Protein AF-A0A7S0QDS0-F1 (afdb_monomer)

Foldseek 3Di:
DDDDDPPDPDPPDPPPQPPDDPDDLLRQLLVVLLVCQALLHQQPPPVLVVQLVVDPVRKHFLVVVCPDPSNVVSVPDLQSNLVSQVVHPQKDADPVSGIIGGNDDRDHPVFQLLQKKKKWFFFPDHPVVRFVLVQVQLVVVVWHWRDKAFPDFDDDQDPVNDDTTTGMIMTGTPGSVSLVVVQPDQTDGPNHGIHMDRPVCVVVVVVVVVVVVVVVVCVVVVPPD

Sequence (225 aa):
TGGGKGGRAERKRWVVVRFKGDEDKPTAVRRQIDFYFSDSNLPTDRFLKEEIARNAEGYVAIDVIARFNRMRLLNATVADIAAAARTVPGLQVSDNGLLVRRVTPVPDAEETMARSVYLKPVRLSDFGACSESVTAALRPHGLRVAAVRVARFRGPQPADGGEVLEGAVFVELETPEDAAKCIKLPLEVDGRRVVVCMKRDWRQLERLEHRDRERENKARTGGED

InterPro domains:
  IPR002344 Lupus La protein [PR00302] (32-49)
  IPR002344 Lupus La protein [PR00302] (58-73)
  IPR002344 Lupus La protein [PR00302] (89-102)
  IPR002344 Lupus La protein [PR00302] (165-183)
  IPR006630 La-type HTH domain [PF05383] (29-86)
  IPR006630 La-type HTH domain [PS50961] (19-110)
  IPR006630 La-type HTH domain [SM00715] (23-103)
  IPR036388 Winged helix-like DNA-binding domain superfamily [G3DSA:1.10.10.10] (18-107)
  IPR036390 Winged helix DNA-binding domain superfamily [SSF46785] (23-108)
  IPR045180 La domain containing protein [PTHR22792] (22-188)

pLDDT: mean 83.16, std 19.32, range [29.09, 98.31]

Nearest PDB structures (foldseek):
  7slq-assembly1_B  TM=7.064E-01  e=1.569E-11  Homo sapiens
  1s29-assembly1_A  TM=8.867E-01  e=5.034E-08  Trypanosoma brucei
  4wkr-assembly2_B  TM=7.103E-01  e=1.144E-09  Homo sapiens
  2m5w-assembly1_A  TM=7.421E-01  e=1.616E-06  Dictyostelium discoideum
  2cqk-assembly1_A  TM=8.458E-01  e=3.338E-05  Homo sapiens

Secondary structure (DSSP, 8-state):
------------------------HHHHHHHHHHHHHSTTTTTT-HHHHHHHHTSTT-EEEHHHHHTSHHHHHTT--HHHHHHHHTTSTTEEE-TTSSEEEESSPPPPHHHHHHTEEEEEEEEES-HHHHHHHHHHHHGGGTPPEEEEEEEEE-SPPPTTS-S-EEEEEEEEES-HHHHHHHTTS--EETTEE-EEEETTTHHHHHHHHHHHHHHHHHHHHS---

Solvent-accessible surface area (backbone atoms only — not comparable to full-atom values): 13015 Å² total; per-residue (Å²): 136,89,83,81,82,81,76,74,78,76,74,85,73,77,81,74,80,74,84,83,67,100,62,5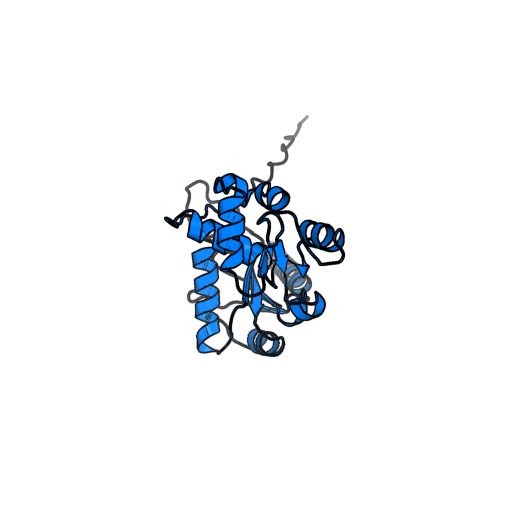4,63,69,59,52,49,28,55,50,51,46,45,58,72,27,70,80,36,40,62,70,36,64,65,62,47,51,46,24,68,74,29,96,84,33,44,32,52,36,68,63,54,34,67,35,70,68,33,51,74,62,67,42,46,54,66,55,48,41,58,28,40,64,72,34,88,57,43,43,58,43,94,87,50,50,33,38,25,62,75,56,82,80,53,54,58,65,61,53,45,52,8,15,27,28,39,34,62,37,66,54,75,46,71,69,59,35,44,48,42,53,44,60,50,32,45,87,74,74,41,56,72,71,45,68,44,82,68,47,85,62,74,85,77,50,95,81,76,56,80,68,41,48,25,29,32,35,38,30,31,79,37,44,66,49,27,64,51,52,51,72,49,93,44,46,46,91,91,32,75,35,52,50,37,48,49,86,48,44,71,58,53,54,52,50,56,50,53,52,51,51,50,53,51,48,59,68,69,69,68,82,127

Organism: NCBI:txid233186

Structure (mmCIF, N/CA/C/O backbone):
data_AF-A0A7S0QDS0-F1
#
_entry.id   AF-A0A7S0QDS0-F1
#
loop_
_atom_site.group_PDB
_atom_site.id
_atom_site.type_symbol
_atom_site.label_atom_id
_atom_site.label_alt_id
_atom_site.label_comp_id
_atom_site.label_asym_id
_atom_site.label_entity_id
_atom_site.label_seq_id
_atom_site.pdbx_PDB_ins_code
_atom_site.Cartn_x
_atom_site.Cartn_y
_atom_site.Cartn_z
_atom_site.occupancy
_atom_site.B_iso_or_equiv
_atom_site.auth_seq_id
_atom_site.auth_comp_id
_atom_site.auth_asym_id
_atom_site.auth_atom_id
_atom_site.pdbx_PDB_model_num
ATOM 1 N N . THR A 1 1 ? 9.175 44.696 35.206 1.00 37.31 1 THR A N 1
ATOM 2 C CA . THR A 1 1 ? 8.678 44.597 33.817 1.00 37.31 1 THR A CA 1
ATOM 3 C C . THR A 1 1 ? 9.189 43.302 33.217 1.00 37.31 1 THR A C 1
ATOM 5 O O . THR A 1 1 ? 10.365 43.180 32.909 1.00 37.31 1 THR A O 1
ATOM 8 N N . GLY A 1 2 ? 8.334 42.276 33.198 1.00 33.84 2 GLY A N 1
ATOM 9 C CA . GLY A 1 2 ? 8.677 40.941 32.706 1.00 33.84 2 GLY A CA 1
ATOM 10 C C . GLY A 1 2 ? 8.660 40.878 31.179 1.00 33.84 2 GLY A C 1
ATOM 11 O O . GLY A 1 2 ? 7.707 41.334 30.557 1.00 33.84 2 GLY A O 1
ATOM 12 N N . GLY A 1 3 ? 9.707 40.302 30.590 1.00 30.81 3 GLY A N 1
ATOM 13 C CA . GLY A 1 3 ? 9.789 39.974 29.167 1.00 30.81 3 GLY A CA 1
ATOM 14 C C . GLY A 1 3 ? 9.848 38.462 28.997 1.00 30.81 3 GLY A C 1
ATOM 15 O O . GLY A 1 3 ? 10.903 37.852 29.155 1.00 30.81 3 GLY A O 1
ATOM 16 N N . GLY A 1 4 ? 8.688 37.855 28.748 1.00 30.55 4 GLY A N 1
ATOM 17 C CA . GLY A 1 4 ? 8.509 36.417 28.601 1.00 30.55 4 GLY A CA 1
ATOM 18 C C . GLY A 1 4 ? 9.137 35.848 27.326 1.00 30.55 4 GLY A C 1
ATOM 19 O O . GLY A 1 4 ? 8.909 36.329 26.222 1.00 30.55 4 GLY A O 1
ATOM 20 N N . LYS A 1 5 ? 9.909 34.781 27.542 1.00 32.50 5 LYS A N 1
ATOM 21 C CA . LYS A 1 5 ? 10.260 33.653 26.665 1.00 32.50 5 LYS A CA 1
ATOM 22 C C . LYS A 1 5 ? 9.601 33.646 25.272 1.00 32.50 5 LYS A C 1
ATOM 24 O O . LYS A 1 5 ? 8.476 33.185 25.102 1.00 32.50 5 LYS A O 1
ATOM 29 N N . GLY A 1 6 ? 10.386 34.002 24.255 1.00 29.09 6 GLY A N 1
ATOM 30 C CA . GLY A 1 6 ? 10.154 33.584 22.873 1.00 29.09 6 GLY A CA 1
ATOM 31 C C . GLY A 1 6 ? 10.466 32.094 22.721 1.00 29.09 6 GLY A C 1
ATOM 32 O O . GLY A 1 6 ? 11.616 31.709 22.514 1.00 29.09 6 GLY A O 1
ATOM 33 N N . GLY A 1 7 ? 9.443 31.248 22.858 1.00 30.50 7 GLY A N 1
ATOM 34 C CA . GLY A 1 7 ? 9.517 29.824 22.543 1.00 30.50 7 GLY A CA 1
ATOM 35 C C . GLY A 1 7 ? 9.782 29.637 21.052 1.00 30.50 7 GLY A C 1
ATOM 36 O O . GLY A 1 7 ? 8.878 29.745 20.226 1.00 30.50 7 GLY A O 1
ATOM 37 N N . ARG A 1 8 ? 11.044 29.383 20.700 1.00 35.12 8 ARG A N 1
ATOM 38 C CA . ARG A 1 8 ? 11.461 29.011 19.349 1.00 35.12 8 ARG A CA 1
ATOM 39 C C . ARG A 1 8 ? 10.747 27.713 18.981 1.00 35.12 8 ARG A C 1
ATOM 41 O O . ARG A 1 8 ? 11.035 26.676 19.569 1.00 35.12 8 ARG A O 1
ATOM 48 N N . ALA A 1 9 ? 9.818 27.808 18.031 1.00 37.53 9 ALA A N 1
ATOM 49 C CA . ALA A 1 9 ? 9.052 26.697 17.484 1.00 37.53 9 ALA A CA 1
ATOM 50 C C . ALA A 1 9 ? 9.956 25.479 17.249 1.00 37.53 9 ALA A C 1
ATOM 52 O O . ALA A 1 9 ? 10.877 25.506 16.425 1.00 37.53 9 ALA A O 1
ATOM 53 N N . GLU A 1 10 ? 9.704 24.431 18.026 1.00 36.06 10 GLU A N 1
ATOM 54 C CA . GLU A 1 10 ? 10.418 23.172 17.951 1.00 36.06 10 GLU A CA 1
ATOM 55 C C . GLU A 1 10 ? 10.180 22.581 16.560 1.00 36.06 10 GLU A C 1
ATOM 57 O O . GLU A 1 10 ? 9.054 22.290 16.144 1.00 36.06 10 GLU A O 1
ATOM 62 N N . ARG A 1 11 ? 11.255 22.509 15.773 1.00 35.84 11 ARG A N 1
ATOM 63 C CA . ARG A 1 11 ? 11.232 21.968 14.416 1.00 35.84 11 ARG A CA 1
ATOM 64 C C . ARG A 1 11 ? 10.720 20.534 14.503 1.00 35.84 11 ARG A C 1
ATOM 66 O O . ARG A 1 11 ? 11.398 19.694 15.087 1.00 35.84 11 ARG A O 1
ATOM 73 N N . LYS A 1 12 ? 9.547 20.268 13.914 1.00 35.25 12 LYS A N 1
ATOM 74 C CA . LYS A 1 12 ? 8.969 18.924 13.758 1.00 35.25 12 LYS A CA 1
ATOM 75 C C . LYS A 1 12 ? 10.035 17.992 13.179 1.00 35.25 12 LYS A C 1
ATOM 77 O O . LYS A 1 12 ? 10.320 18.023 11.983 1.00 35.25 12 LYS A O 1
ATOM 82 N N . ARG A 1 13 ? 10.671 17.213 14.053 1.00 29.95 13 ARG A N 1
ATOM 83 C CA . ARG A 1 13 ? 11.670 16.214 13.692 1.00 29.95 13 ARG A CA 1
ATOM 84 C C . ARG A 1 13 ? 10.895 15.064 13.065 1.00 29.95 13 ARG A C 1
ATOM 86 O O . ARG A 1 13 ? 10.115 14.405 13.744 1.00 29.95 13 ARG A O 1
ATOM 93 N N . TRP A 1 14 ? 11.037 14.881 11.758 1.00 29.95 14 TRP A N 1
ATOM 94 C CA . TRP A 1 14 ? 10.477 13.716 11.086 1.00 29.95 14 TRP A CA 1
ATOM 95 C C . TRP A 1 14 ? 11.069 12.467 11.740 1.00 29.95 14 TRP A C 1
ATOM 97 O O . TRP A 1 14 ? 12.289 12.295 11.753 1.00 29.95 14 TRP A O 1
ATOM 107 N N . VAL A 1 15 ? 10.211 11.617 12.306 1.00 36.81 15 VAL A N 1
ATOM 108 C CA . VAL A 1 15 ? 10.606 10.271 12.716 1.00 36.81 15 VAL A CA 1
ATOM 109 C C . VAL A 1 15 ? 10.913 9.518 11.431 1.00 36.81 15 VAL A C 1
ATOM 111 O O . VAL A 1 15 ? 10.017 9.116 10.690 1.00 36.81 15 VAL A O 1
ATOM 114 N N . VAL A 1 16 ? 12.199 9.379 11.125 1.00 39.00 16 VAL A N 1
ATOM 115 C CA . VAL A 1 16 ? 12.642 8.425 10.118 1.00 39.00 16 VAL A CA 1
ATOM 116 C C . VAL A 1 16 ? 12.464 7.059 10.758 1.00 39.00 16 VAL A C 1
ATOM 118 O O . VAL A 1 16 ? 13.289 6.648 11.572 1.00 39.00 16 VAL A O 1
ATOM 121 N N . VAL A 1 17 ? 11.374 6.369 10.418 1.00 39.94 17 VAL A N 1
ATOM 122 C CA . VAL A 1 17 ? 11.266 4.932 10.678 1.00 39.94 17 VAL A CA 1
ATOM 123 C C . VAL A 1 17 ? 12.465 4.294 9.983 1.00 39.94 17 VAL A C 1
ATOM 125 O O . VAL A 1 17 ? 12.567 4.302 8.749 1.00 39.94 17 VAL A O 1
ATOM 128 N N . ARG A 1 18 ? 13.437 3.848 10.783 1.00 36.78 18 ARG A N 1
ATOM 129 C CA . ARG A 1 18 ? 14.582 3.094 10.287 1.00 36.78 18 ARG A CA 1
ATOM 130 C C . ARG A 1 18 ? 14.042 1.727 9.907 1.00 36.78 18 ARG A C 1
ATOM 132 O O . ARG A 1 18 ? 13.672 0.960 10.781 1.00 36.78 18 ARG A O 1
ATOM 139 N N . PHE A 1 19 ? 13.988 1.454 8.609 1.00 40.97 19 PHE A N 1
ATOM 140 C CA . PHE A 1 19 ? 13.789 0.100 8.113 1.00 40.97 19 PHE A CA 1
ATOM 141 C C . PHE A 1 19 ? 15.035 -0.674 8.523 1.00 40.97 19 PHE A C 1
ATOM 143 O O . PHE A 1 19 ? 16.105 -0.465 7.952 1.00 40.97 19 PHE A O 1
ATOM 150 N N . LYS A 1 20 ? 14.928 -1.467 9.586 1.00 41.88 20 LYS A N 1
ATOM 151 C CA . LYS A 1 20 ? 15.986 -2.383 9.981 1.00 41.88 20 LYS A CA 1
ATOM 152 C C . LYS A 1 20 ? 15.634 -3.724 9.354 1.00 41.88 20 LYS A C 1
ATOM 154 O O . LYS A 1 20 ? 14.699 -4.380 9.789 1.00 41.88 20 LYS A O 1
ATOM 159 N N . GLY A 1 21 ? 16.342 -4.084 8.296 1.00 47.25 21 GLY A N 1
ATOM 160 C CA . GLY A 1 21 ? 16.231 -5.401 7.695 1.00 47.25 21 GLY A CA 1
ATOM 161 C C . GLY A 1 21 ? 17.512 -5.696 6.945 1.00 47.25 21 GLY A C 1
ATOM 162 O O . GLY A 1 21 ? 17.885 -4.921 6.068 1.00 47.25 21 GLY A O 1
ATOM 163 N N . ASP A 1 22 ? 18.160 -6.801 7.300 1.00 56.69 22 ASP A N 1
ATOM 164 C CA . ASP A 1 22 ? 19.267 -7.437 6.577 1.00 56.69 22 ASP A CA 1
ATOM 165 C C . ASP A 1 22 ? 18.794 -8.004 5.217 1.00 56.69 22 ASP A C 1
ATOM 167 O O . ASP A 1 22 ? 19.120 -9.121 4.831 1.00 56.69 22 ASP A O 1
ATOM 171 N N . GLU A 1 23 ? 17.941 -7.260 4.511 1.00 74.75 23 GLU A N 1
ATOM 172 C CA . GLU A 1 23 ? 17.399 -7.619 3.207 1.00 74.75 23 GLU A CA 1
ATOM 173 C C . GLU A 1 23 ? 18.427 -7.246 2.138 1.00 74.75 23 GLU A C 1
ATOM 175 O O . GLU A 1 23 ? 18.935 -6.120 2.109 1.00 74.75 23 GLU A O 1
ATOM 180 N N . ASP A 1 24 ? 18.753 -8.193 1.260 1.00 89.00 24 ASP A N 1
ATOM 181 C CA . ASP A 1 24 ? 19.684 -7.943 0.169 1.00 89.00 24 ASP A CA 1
ATOM 182 C C . ASP A 1 24 ? 19.134 -6.870 -0.787 1.00 89.00 24 ASP A C 1
ATOM 184 O O . ASP A 1 24 ? 17.922 -6.690 -0.953 1.00 89.00 24 ASP A O 1
ATOM 188 N N . LYS A 1 25 ? 20.044 -6.125 -1.426 1.00 91.94 25 LYS A N 1
ATOM 189 C CA . LYS A 1 25 ? 19.691 -5.014 -2.321 1.00 91.94 25 LYS A CA 1
ATOM 190 C C . LYS A 1 25 ? 18.662 -5.425 -3.397 1.00 91.94 25 LYS A C 1
ATOM 192 O O . LYS A 1 25 ? 17.686 -4.686 -3.541 1.00 91.94 25 LYS A O 1
ATOM 197 N N . PRO A 1 26 ? 18.824 -6.538 -4.144 1.00 93.88 26 PRO A N 1
ATOM 198 C CA . PRO A 1 26 ? 17.819 -6.998 -5.106 1.00 93.88 26 PRO A CA 1
ATOM 199 C C . PRO A 1 26 ? 16.407 -7.126 -4.522 1.00 93.88 26 PRO A C 1
ATOM 201 O O . PRO A 1 26 ? 15.458 -6.573 -5.089 1.00 93.88 26 PRO A O 1
ATOM 204 N N . THR A 1 27 ? 16.264 -7.786 -3.371 1.00 92.00 27 THR A N 1
ATOM 205 C CA . THR A 1 27 ? 14.966 -7.967 -2.705 1.00 92.00 27 THR A CA 1
ATOM 206 C C . THR A 1 27 ? 14.364 -6.627 -2.276 1.00 92.00 27 THR A C 1
ATOM 208 O O . THR A 1 27 ? 13.193 -6.347 -2.563 1.00 92.00 27 THR A O 1
ATOM 211 N N . ALA A 1 28 ? 15.175 -5.745 -1.688 1.00 88.31 28 ALA A N 1
ATOM 212 C CA . ALA A 1 28 ? 14.738 -4.417 -1.264 1.00 88.31 28 ALA A CA 1
ATOM 213 C C . ALA A 1 28 ? 14.290 -3.537 -2.446 1.00 88.31 28 ALA A C 1
ATOM 215 O O . ALA A 1 28 ? 13.274 -2.837 -2.354 1.00 88.31 28 ALA A O 1
ATOM 216 N N . VAL A 1 29 ? 15.013 -3.586 -3.573 1.00 95.38 29 VAL A N 1
ATOM 217 C CA . VAL A 1 29 ? 14.648 -2.868 -4.805 1.00 95.38 29 VAL A CA 1
ATOM 218 C C . VAL A 1 29 ? 13.337 -3.410 -5.360 1.00 95.38 29 VAL A C 1
ATOM 220 O O . VAL A 1 29 ? 12.419 -2.624 -5.588 1.00 95.38 29 VAL A O 1
ATOM 223 N N . ARG A 1 30 ? 13.200 -4.734 -5.506 1.00 95.69 30 ARG A N 1
ATOM 224 C CA . ARG A 1 30 ? 11.959 -5.368 -5.978 1.00 95.69 30 ARG A CA 1
ATOM 225 C C . ARG A 1 30 ? 10.758 -4.951 -5.146 1.00 95.69 30 ARG A C 1
ATOM 227 O O . ARG A 1 30 ? 9.776 -4.481 -5.714 1.00 95.69 30 ARG A O 1
ATOM 234 N N . ARG A 1 31 ? 10.842 -5.067 -3.818 1.00 90.62 31 ARG A N 1
ATOM 235 C CA . ARG A 1 31 ? 9.751 -4.675 -2.913 1.00 90.62 31 ARG A CA 1
ATOM 236 C C . ARG A 1 31 ? 9.363 -3.211 -3.095 1.00 90.62 31 ARG A C 1
ATOM 238 O O . ARG A 1 31 ? 8.187 -2.864 -3.055 1.00 90.62 31 ARG A O 1
ATOM 245 N N . GLN A 1 32 ? 10.345 -2.336 -3.284 1.00 92.88 32 GLN A N 1
ATOM 246 C CA . GLN A 1 32 ? 10.076 -0.913 -3.425 1.00 92.88 32 GLN A CA 1
ATOM 247 C C . GLN A 1 32 ? 9.482 -0.555 -4.798 1.00 92.88 32 GLN A C 1
ATOM 249 O O . GLN A 1 32 ? 8.632 0.335 -4.852 1.00 92.88 32 GLN A O 1
ATOM 254 N N . ILE A 1 33 ? 9.880 -1.244 -5.873 1.00 96.69 33 ILE A N 1
ATOM 255 C CA . ILE A 1 33 ? 9.255 -1.120 -7.200 1.00 96.69 33 ILE A CA 1
ATOM 256 C C . ILE A 1 33 ? 7.810 -1.614 -7.169 1.00 96.69 33 ILE A C 1
ATOM 258 O O . ILE A 1 33 ? 6.920 -0.892 -7.611 1.00 96.69 33 ILE A O 1
ATOM 262 N N . ASP A 1 34 ? 7.573 -2.785 -6.579 1.00 93.19 34 ASP A N 1
ATOM 263 C CA . ASP A 1 34 ? 6.232 -3.332 -6.362 1.00 93.19 34 ASP A CA 1
ATOM 264 C C . ASP A 1 34 ? 5.346 -2.328 -5.608 1.00 93.19 34 ASP A C 1
ATOM 266 O O . ASP A 1 34 ? 4.279 -1.938 -6.077 1.00 93.19 34 ASP A O 1
ATOM 270 N N . PHE A 1 35 ? 5.859 -1.759 -4.512 1.00 90.19 35 PHE A N 1
ATOM 271 C CA . PHE A 1 35 ? 5.148 -0.721 -3.770 1.00 90.19 35 PHE A CA 1
ATOM 272 C C . PHE A 1 35 ? 4.832 0.521 -4.614 1.00 90.19 35 PHE A C 1
ATOM 274 O O . PHE A 1 35 ? 3.707 1.014 -4.548 1.00 90.19 35 PHE A O 1
ATOM 281 N N . TYR A 1 36 ? 5.783 1.051 -5.391 1.00 94.06 36 TYR A N 1
ATOM 282 C CA . TYR A 1 36 ? 5.554 2.276 -6.165 1.00 94.06 36 TYR A CA 1
ATOM 283 C C . TYR A 1 36 ? 4.396 2.142 -7.147 1.00 94.06 36 TYR A C 1
ATOM 285 O O . TYR A 1 36 ? 3.593 3.071 -7.253 1.00 94.06 36 TYR A O 1
ATOM 293 N N . PHE A 1 37 ? 4.284 0.985 -7.797 1.00 93.69 37 PHE A N 1
ATOM 294 C CA . PHE A 1 37 ? 3.228 0.703 -8.765 1.00 93.69 37 PHE A CA 1
ATOM 295 C C . PHE A 1 37 ? 2.016 -0.037 -8.179 1.00 93.69 37 PHE A C 1
ATOM 297 O O . PHE A 1 37 ? 1.056 -0.316 -8.902 1.00 93.69 37 PHE A O 1
ATOM 304 N N . SER A 1 38 ? 2.024 -0.312 -6.874 1.00 88.38 38 SER A N 1
ATOM 305 C CA . SER A 1 38 ? 0.924 -0.982 -6.185 1.00 88.38 38 SER A CA 1
ATOM 306 C C . SER A 1 38 ? -0.381 -0.187 -6.237 1.00 88.38 38 SER A C 1
ATOM 308 O O . SER A 1 38 ? -0.404 1.045 -6.346 1.00 88.38 38 SER A O 1
ATOM 310 N N . ASP A 1 39 ? -1.477 -0.920 -6.075 1.00 85.19 39 ASP A N 1
ATOM 311 C CA . ASP A 1 39 ? -2.833 -0.396 -5.909 1.00 85.19 39 ASP A CA 1
ATOM 312 C C . ASP A 1 39 ? -2.978 0.609 -4.790 1.00 85.19 39 ASP A C 1
ATOM 314 O O . ASP A 1 39 ? -3.758 1.548 -4.886 1.00 85.19 39 ASP A O 1
ATOM 318 N N . SER A 1 40 ? -2.219 0.418 -3.724 1.00 78.69 40 SER A N 1
ATOM 319 C CA . SER A 1 40 ? -2.283 1.309 -2.585 1.00 78.69 40 SER A CA 1
ATOM 320 C C . SER A 1 40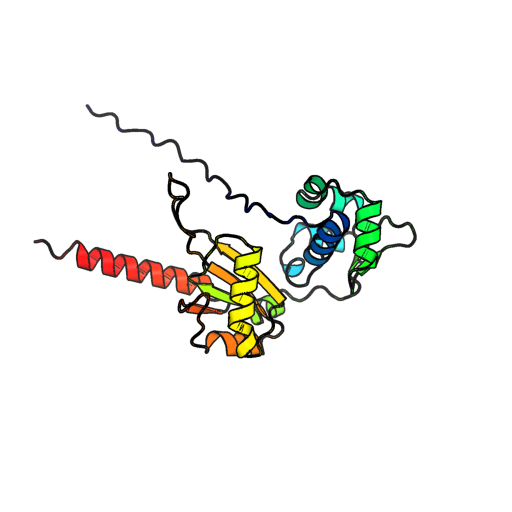 ? -1.577 2.624 -2.888 1.00 78.69 40 SER A C 1
ATOM 322 O O . SER A 1 40 ? -2.040 3.692 -2.479 1.00 78.69 40 SER A O 1
ATOM 324 N N . ASN A 1 41 ? -0.448 2.594 -3.604 1.00 86.19 41 ASN A N 1
ATOM 325 C CA . ASN A 1 41 ? 0.360 3.786 -3.855 1.00 86.19 41 ASN A CA 1
ATOM 326 C C . ASN A 1 41 ? -0.188 4.672 -4.971 1.00 86.19 41 ASN A C 1
ATOM 328 O O . ASN A 1 41 ? -0.465 5.852 -4.718 1.00 86.19 41 ASN A O 1
ATOM 332 N N . LEU A 1 42 ? -0.374 4.115 -6.170 1.00 88.50 42 LEU A N 1
ATOM 333 C CA . LEU A 1 42 ? -0.643 4.901 -7.376 1.00 88.50 42 LEU A CA 1
ATOM 334 C C . LEU A 1 42 ? -1.858 5.838 -7.272 1.00 88.50 42 LEU A C 1
ATOM 336 O O . LEU A 1 42 ? -1.708 7.001 -7.645 1.00 88.50 42 LEU A O 1
ATOM 340 N N . PRO A 1 43 ? -3.019 5.453 -6.700 1.00 84.75 43 PRO A N 1
ATOM 341 C CA . PRO A 1 43 ? -4.176 6.350 -6.615 1.00 84.75 43 PRO A CA 1
ATOM 342 C C . PRO A 1 43 ? -3.894 7.633 -5.827 1.00 84.75 43 PRO A C 1
ATOM 344 O O . PRO A 1 43 ? -4.512 8.672 -6.067 1.00 84.75 43 PRO A O 1
ATOM 347 N N . THR A 1 44 ? -2.924 7.602 -4.911 1.00 82.00 44 THR A N 1
ATOM 348 C CA . THR A 1 44 ? -2.548 8.744 -4.062 1.00 82.00 44 THR A CA 1
ATOM 349 C C . THR A 1 44 ? -1.236 9.418 -4.460 1.00 82.00 44 THR A C 1
ATOM 351 O O . THR A 1 44 ? -1.027 10.578 -4.107 1.00 82.00 44 THR A O 1
ATOM 354 N N . ASP A 1 45 ? -0.374 8.742 -5.219 1.00 89.31 45 ASP A N 1
ATOM 355 C CA . ASP A 1 45 ? 0.919 9.273 -5.646 1.00 89.31 45 ASP A CA 1
ATOM 356 C C . ASP A 1 45 ? 0.743 10.226 -6.831 1.00 89.31 45 ASP A C 1
ATOM 358 O O . ASP A 1 45 ? 0.610 9.828 -7.988 1.00 89.31 45 ASP A O 1
ATOM 362 N N . ARG A 1 46 ? 0.681 11.524 -6.526 1.00 90.44 46 ARG A N 1
ATOM 363 C CA . ARG A 1 46 ? 0.474 12.562 -7.537 1.00 90.44 46 ARG A CA 1
ATOM 364 C C . ARG A 1 46 ? 1.586 12.573 -8.586 1.00 90.44 46 ARG A C 1
ATOM 366 O O . ARG A 1 46 ? 1.278 12.716 -9.761 1.00 90.44 46 ARG A O 1
ATOM 373 N N . PHE A 1 47 ? 2.837 12.411 -8.164 1.00 94.44 47 PHE A N 1
ATOM 374 C CA . PHE A 1 47 ? 3.978 12.492 -9.068 1.00 94.44 47 PHE A CA 1
ATOM 375 C C . PHE A 1 47 ? 3.975 11.321 -10.052 1.00 94.44 47 PHE A C 1
ATOM 377 O O . PHE A 1 47 ? 4.017 11.545 -11.256 1.00 94.44 47 PHE A O 1
ATOM 384 N N . LEU A 1 48 ? 3.848 10.081 -9.563 1.00 93.75 48 LEU A N 1
ATOM 385 C CA . LEU A 1 48 ? 3.807 8.918 -10.454 1.00 93.75 48 LEU A CA 1
ATOM 386 C C . LEU A 1 48 ? 2.605 8.954 -11.398 1.00 93.75 48 LEU A C 1
ATOM 388 O O . LEU A 1 48 ? 2.761 8.621 -12.566 1.00 93.75 48 LEU A O 1
ATOM 392 N N . LYS A 1 49 ? 1.428 9.397 -10.939 1.00 92.06 49 LYS A N 1
ATOM 393 C CA . LYS A 1 49 ? 0.266 9.568 -11.828 1.00 92.06 49 LYS A CA 1
ATOM 394 C C . LYS A 1 49 ? 0.526 10.580 -12.936 1.00 92.06 49 LYS A C 1
ATOM 396 O O . LYS A 1 49 ? 0.164 10.321 -14.079 1.00 92.06 49 LYS A O 1
ATOM 401 N N . GLU A 1 50 ? 1.133 11.717 -12.602 1.00 94.38 50 GLU A N 1
ATOM 402 C CA . GLU A 1 50 ? 1.496 12.734 -13.589 1.00 94.38 50 GLU A CA 1
ATOM 403 C C . GLU A 1 50 ? 2.516 12.176 -14.591 1.00 94.38 50 GLU A C 1
ATOM 405 O O . GLU A 1 50 ? 2.308 12.321 -15.790 1.00 94.38 50 GLU A O 1
ATOM 410 N N . GLU A 1 51 ? 3.556 11.472 -14.135 1.00 95.31 51 GLU A N 1
ATOM 411 C CA . GLU A 1 51 ? 4.543 10.843 -15.023 1.00 95.31 51 GLU A CA 1
ATOM 412 C C . GLU A 1 51 ? 3.933 9.770 -15.933 1.00 95.31 51 GLU A C 1
ATOM 414 O O . GLU A 1 51 ? 4.215 9.765 -17.128 1.00 95.31 51 GLU A O 1
ATOM 419 N N . ILE A 1 52 ? 3.054 8.908 -15.409 1.00 94.31 52 ILE A N 1
ATOM 420 C CA . ILE A 1 52 ? 2.321 7.911 -16.208 1.00 94.31 52 ILE A CA 1
ATOM 421 C C . ILE A 1 52 ? 1.471 8.612 -17.275 1.00 94.31 52 ILE A C 1
ATOM 423 O O . ILE A 1 52 ? 1.480 8.202 -18.430 1.00 94.31 52 ILE A O 1
ATOM 427 N N . ALA A 1 53 ? 0.770 9.692 -16.914 1.00 92.56 53 ALA A N 1
ATOM 428 C CA . ALA A 1 53 ? -0.108 10.423 -17.827 1.00 92.56 53 ALA A CA 1
ATOM 429 C C . ALA A 1 53 ? 0.638 11.206 -18.925 1.00 92.56 53 ALA A C 1
ATOM 431 O O . ALA A 1 53 ? 0.031 11.556 -19.937 1.00 92.56 53 ALA A O 1
ATOM 432 N N . ARG A 1 54 ? 1.942 11.484 -18.763 1.00 95.00 54 ARG A N 1
ATOM 433 C CA . ARG A 1 54 ? 2.768 12.131 -19.804 1.00 95.00 54 ARG A CA 1
ATOM 434 C C . ARG A 1 54 ? 2.993 11.238 -21.025 1.00 95.00 54 ARG A C 1
ATOM 436 O O . ARG A 1 54 ? 3.334 11.755 -22.086 1.00 95.00 54 ARG A O 1
ATOM 443 N N . ASN A 1 55 ? 2.838 9.924 -20.885 1.00 92.88 55 ASN A N 1
ATOM 444 C CA . ASN A 1 55 ? 3.013 8.961 -21.962 1.00 92.88 55 ASN A CA 1
ATOM 445 C C . ASN A 1 55 ? 1.680 8.249 -22.237 1.00 92.88 55 ASN A C 1
ATOM 447 O O . ASN A 1 55 ? 1.096 7.657 -21.335 1.00 92.88 55 ASN A O 1
ATOM 451 N N . ALA A 1 56 ? 1.208 8.266 -23.487 1.00 90.25 56 ALA A N 1
ATOM 452 C CA . ALA A 1 56 ? -0.090 7.687 -23.852 1.00 90.25 56 ALA A CA 1
ATOM 453 C C . ALA A 1 56 ? -0.204 6.176 -23.560 1.00 90.25 56 ALA A C 1
ATOM 455 O O . ALA A 1 56 ? -1.298 5.674 -23.320 1.00 90.25 56 ALA A O 1
ATOM 456 N N . GLU A 1 57 ? 0.918 5.457 -23.545 1.00 91.19 57 GLU A N 1
ATOM 457 C CA . GLU A 1 57 ? 0.986 4.024 -23.239 1.00 91.19 57 GLU A CA 1
ATOM 458 C C . GLU A 1 57 ? 1.221 3.736 -21.743 1.00 91.19 57 GLU A C 1
ATOM 460 O O . GLU A 1 57 ? 1.276 2.570 -21.334 1.00 91.19 57 GLU A O 1
ATOM 465 N N . GLY A 1 58 ? 1.358 4.784 -20.923 1.00 93.69 58 GLY A N 1
ATOM 466 C CA . GLY A 1 58 ? 1.532 4.705 -19.472 1.00 93.69 58 GLY A CA 1
ATOM 467 C C . GLY A 1 58 ? 2.958 4.395 -19.007 1.00 93.69 58 GLY A C 1
ATOM 468 O O . GLY A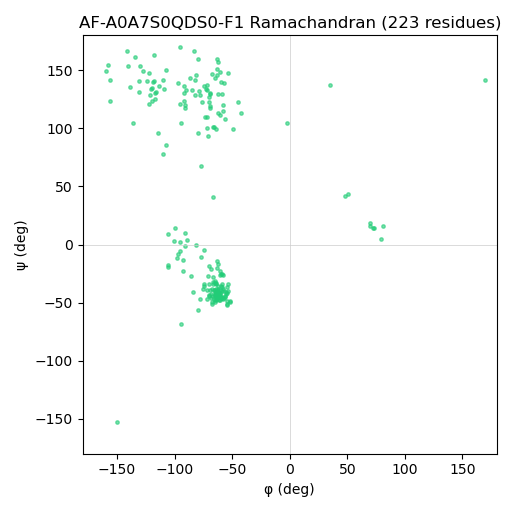 1 58 ? 3.150 3.983 -17.861 1.00 93.69 58 GLY A O 1
ATOM 469 N N . TYR A 1 59 ? 3.959 4.549 -19.879 1.00 96.94 59 TYR A N 1
ATOM 470 C CA . TYR A 1 59 ? 5.363 4.332 -19.529 1.00 96.94 59 TYR A CA 1
ATOM 471 C C . TYR A 1 59 ? 5.952 5.461 -18.682 1.00 96.94 59 TYR A C 1
ATOM 473 O O . TYR A 1 59 ? 5.819 6.640 -18.997 1.00 96.94 59 TYR A O 1
ATOM 481 N N . VAL A 1 60 ? 6.709 5.063 -17.661 1.00 97.69 60 VAL A N 1
ATOM 482 C CA . VAL A 1 60 ? 7.563 5.922 -16.841 1.00 97.69 60 VAL A CA 1
ATOM 483 C C . VAL A 1 60 ? 9.013 5.529 -17.082 1.00 97.69 60 VAL A C 1
ATOM 485 O O . VAL A 1 60 ? 9.357 4.344 -17.121 1.00 97.69 60 VAL A O 1
ATOM 488 N N . ALA A 1 61 ? 9.884 6.519 -17.233 1.00 98.19 61 ALA A N 1
ATOM 489 C CA . ALA A 1 61 ? 11.298 6.260 -17.433 1.00 98.19 61 ALA A CA 1
ATOM 490 C C . ALA A 1 61 ? 11.964 5.769 -16.133 1.00 98.19 61 ALA A C 1
ATOM 492 O O . ALA A 1 61 ? 11.753 6.308 -15.044 1.00 98.19 61 ALA A O 1
ATOM 493 N N . ILE A 1 62 ? 12.771 4.711 -16.227 1.00 98.31 62 ILE A N 1
ATOM 494 C CA . ILE A 1 62 ? 13.404 4.078 -15.062 1.00 98.31 62 ILE A CA 1
ATOM 495 C C . ILE A 1 62 ? 14.429 5.014 -14.407 1.00 98.31 62 ILE A C 1
ATOM 497 O O . ILE A 1 62 ? 14.628 4.961 -13.193 1.00 98.31 62 ILE A O 1
ATOM 501 N N . ASP A 1 63 ? 15.033 5.926 -15.168 1.00 97.69 63 ASP A N 1
ATOM 502 C CA . ASP A 1 63 ? 15.912 6.965 -14.631 1.00 97.69 63 ASP A CA 1
ATOM 503 C C . ASP A 1 63 ? 15.163 7.939 -13.701 1.00 97.69 63 ASP A C 1
ATOM 505 O O . ASP A 1 63 ? 15.729 8.401 -12.709 1.00 97.69 63 ASP A O 1
ATOM 509 N N . VAL A 1 64 ? 13.883 8.225 -13.969 1.00 97.56 64 VAL A N 1
ATOM 510 C CA . VAL A 1 64 ? 13.019 9.013 -13.078 1.00 97.56 64 VAL A CA 1
ATOM 511 C C . VAL A 1 64 ? 12.817 8.271 -11.760 1.00 97.56 64 VAL A C 1
ATOM 513 O O . VAL A 1 64 ? 13.015 8.857 -10.695 1.00 97.56 64 VAL A O 1
ATOM 516 N N . ILE A 1 65 ? 12.523 6.971 -11.816 1.00 97.62 65 ILE A N 1
ATOM 517 C CA . ILE A 1 65 ? 12.337 6.126 -10.625 1.00 97.62 65 ILE A CA 1
ATOM 518 C C . ILE A 1 65 ? 13.637 6.021 -9.819 1.00 97.62 65 ILE A C 1
ATOM 520 O O . ILE A 1 65 ? 13.618 6.150 -8.595 1.00 97.62 65 ILE A O 1
ATOM 524 N N . ALA A 1 66 ? 14.785 5.873 -10.486 1.00 96.56 66 ALA A N 1
ATOM 525 C CA . ALA A 1 66 ? 16.100 5.813 -9.845 1.00 96.56 66 ALA A CA 1
ATOM 526 C C . ALA A 1 66 ? 16.421 7.064 -9.003 1.00 96.56 66 ALA A C 1
ATOM 528 O O . ALA A 1 66 ? 17.174 6.988 -8.030 1.00 96.56 66 ALA A O 1
ATOM 529 N N . ARG A 1 67 ? 15.822 8.221 -9.326 1.00 96.56 67 ARG A N 1
ATOM 530 C CA . ARG A 1 67 ? 15.988 9.469 -8.560 1.00 96.56 67 ARG A CA 1
ATOM 531 C C . ARG A 1 67 ? 15.170 9.502 -7.267 1.00 96.56 67 ARG A C 1
ATOM 533 O O . ARG A 1 67 ? 15.406 10.388 -6.445 1.00 96.56 67 ARG A O 1
ATOM 540 N N . PHE A 1 68 ? 14.247 8.564 -7.046 1.00 94.56 68 PHE A N 1
ATOM 541 C CA . PHE A 1 68 ? 13.424 8.546 -5.838 1.00 94.56 68 PHE A CA 1
ATOM 542 C C . PHE A 1 68 ? 14.290 8.298 -4.603 1.00 94.56 68 PHE A C 1
ATOM 544 O O . PHE A 1 68 ? 15.229 7.503 -4.625 1.00 94.56 68 PHE A O 1
ATOM 551 N N . ASN A 1 69 ? 13.951 8.948 -3.487 1.00 89.81 69 ASN A N 1
ATOM 552 C CA . ASN A 1 69 ? 14.776 8.921 -2.276 1.00 89.81 69 ASN A CA 1
ATOM 553 C C . ASN A 1 69 ? 15.105 7.496 -1.798 1.00 89.81 69 ASN A C 1
ATOM 555 O O . ASN A 1 69 ? 16.236 7.242 -1.395 1.00 89.81 69 ASN A O 1
ATOM 559 N N . ARG A 1 70 ? 14.153 6.552 -1.868 1.00 88.50 70 ARG A N 1
ATOM 560 C CA . ARG A 1 70 ? 14.405 5.157 -1.461 1.00 88.50 70 ARG A CA 1
ATOM 561 C C . ARG A 1 70 ? 15.296 4.410 -2.451 1.00 88.50 70 ARG A C 1
ATOM 563 O O . ARG A 1 70 ? 16.179 3.692 -2.003 1.00 88.50 70 ARG A O 1
ATOM 570 N N . MET A 1 71 ? 15.133 4.625 -3.757 1.00 94.88 71 MET A N 1
ATOM 571 C CA . MET A 1 71 ? 16.027 4.050 -4.773 1.00 94.88 71 MET A CA 1
ATOM 572 C C . MET A 1 71 ? 17.461 4.553 -4.610 1.00 94.88 71 MET A C 1
ATOM 574 O O . MET A 1 71 ? 18.399 3.758 -4.614 1.00 94.88 71 MET A O 1
ATOM 578 N N . ARG A 1 72 ? 17.628 5.857 -4.358 1.00 94.69 72 ARG A N 1
ATOM 579 C CA . ARG A 1 72 ? 18.933 6.463 -4.067 1.00 94.69 72 ARG A CA 1
ATOM 580 C C . ARG A 1 72 ? 19.578 5.886 -2.810 1.00 94.69 72 ARG A C 1
ATOM 582 O O . ARG A 1 72 ? 20.770 5.608 -2.823 1.00 94.69 72 ARG A O 1
ATOM 589 N N . LEU A 1 73 ? 18.804 5.691 -1.740 1.00 90.50 73 LEU A N 1
ATOM 590 C CA . LEU A 1 73 ? 19.299 5.082 -0.499 1.00 90.50 73 LEU A CA 1
ATOM 591 C C . LEU A 1 73 ? 19.749 3.628 -0.697 1.00 90.50 73 LEU A C 1
ATOM 593 O O . LEU A 1 73 ? 20.716 3.210 -0.073 1.00 90.50 73 LEU A O 1
ATOM 597 N N . LEU A 1 74 ? 19.082 2.880 -1.579 1.00 90.69 74 LEU A N 1
ATOM 598 C CA . LEU A 1 74 ? 19.460 1.512 -1.954 1.00 90.69 74 LEU A CA 1
ATOM 599 C C . LEU A 1 74 ? 20.584 1.457 -3.004 1.00 90.69 74 LEU A C 1
ATOM 601 O O . LEU A 1 74 ? 20.985 0.369 -3.419 1.00 90.69 74 LEU A O 1
ATOM 605 N N . ASN A 1 75 ? 21.072 2.617 -3.462 1.00 94.12 75 ASN A N 1
ATOM 606 C CA . ASN A 1 75 ? 22.011 2.745 -4.574 1.00 94.12 75 ASN A CA 1
ATOM 607 C C . ASN A 1 75 ? 21.575 1.913 -5.800 1.00 94.12 75 ASN A C 1
ATOM 609 O O . ASN A 1 75 ? 22.374 1.184 -6.395 1.00 94.12 75 ASN A O 1
ATOM 613 N N . ALA A 1 76 ? 20.274 1.941 -6.108 1.00 95.75 76 ALA A N 1
ATOM 614 C CA . ALA A 1 76 ? 19.670 1.158 -7.178 1.00 95.75 76 ALA A CA 1
ATOM 615 C C . ALA A 1 76 ? 19.987 1.780 -8.543 1.00 95.75 76 ALA A C 1
ATOM 617 O O . ALA A 1 76 ? 19.680 2.946 -8.797 1.00 95.75 76 ALA A O 1
ATOM 618 N N . THR A 1 77 ? 20.606 0.997 -9.422 1.00 97.56 77 THR A N 1
ATOM 619 C CA . THR A 1 77 ? 20.885 1.400 -10.802 1.00 97.56 77 THR A CA 1
ATOM 620 C C . THR A 1 77 ? 19.662 1.177 -11.693 1.00 97.56 77 THR A C 1
ATOM 622 O O . THR A 1 77 ? 18.728 0.462 -11.330 1.00 97.56 77 THR A O 1
ATOM 625 N N . VAL A 1 78 ? 19.683 1.747 -12.902 1.00 97.81 78 VAL A N 1
ATOM 626 C CA . VAL A 1 78 ? 18.658 1.480 -13.928 1.00 97.81 78 VAL A CA 1
ATOM 627 C C . VAL A 1 78 ? 18.544 -0.021 -14.214 1.00 97.81 78 VAL A C 1
ATOM 629 O O . VAL A 1 78 ? 17.436 -0.540 -14.311 1.00 97.81 78 VAL A O 1
ATOM 632 N N . ALA A 1 79 ? 19.676 -0.731 -14.275 1.00 97.44 79 ALA A N 1
ATOM 633 C CA . ALA A 1 79 ? 19.700 -2.173 -14.495 1.00 97.44 79 ALA A CA 1
ATOM 634 C C . ALA A 1 79 ? 19.056 -2.948 -13.333 1.00 97.44 79 ALA A C 1
ATOM 636 O O . ALA A 1 79 ? 18.249 -3.843 -13.583 1.00 97.44 79 ALA A O 1
ATOM 637 N N . ASP A 1 80 ? 19.348 -2.565 -12.083 1.00 97.81 80 ASP A N 1
ATOM 638 C CA . ASP A 1 80 ? 18.733 -3.179 -10.897 1.00 97.81 80 ASP A CA 1
ATOM 639 C C . ASP A 1 80 ? 17.208 -3.008 -10.915 1.00 97.81 80 ASP A C 1
ATOM 641 O O . ASP A 1 80 ? 16.465 -3.961 -10.683 1.00 97.81 80 ASP A O 1
ATOM 645 N N . ILE A 1 81 ? 16.733 -1.798 -11.230 1.00 98.31 81 ILE A N 1
ATOM 646 C CA . ILE A 1 81 ? 15.301 -1.480 -11.274 1.00 98.31 81 ILE A CA 1
ATOM 647 C C . ILE A 1 81 ? 14.609 -2.220 -12.420 1.00 98.31 81 ILE A C 1
ATOM 649 O O . ILE A 1 81 ? 13.543 -2.793 -12.209 1.00 98.31 81 ILE A O 1
ATOM 653 N N . ALA A 1 82 ? 15.206 -2.247 -13.614 1.00 98.25 82 ALA A N 1
ATOM 654 C CA . ALA A 1 82 ? 14.656 -2.971 -14.756 1.00 98.25 82 ALA A CA 1
ATOM 655 C C . ALA A 1 82 ? 14.568 -4.478 -14.477 1.00 98.25 82 ALA A C 1
ATOM 657 O O . ALA A 1 82 ? 13.546 -5.102 -14.759 1.00 98.25 82 ALA A O 1
ATOM 658 N N . ALA A 1 83 ? 15.616 -5.069 -13.894 1.00 97.75 83 ALA A N 1
ATOM 659 C CA . ALA A 1 83 ? 15.620 -6.476 -13.503 1.00 97.75 83 ALA A CA 1
ATOM 660 C C . ALA A 1 83 ? 14.531 -6.768 -12.462 1.00 97.75 83 ALA A C 1
ATOM 662 O O . ALA A 1 83 ? 13.744 -7.693 -12.645 1.00 97.75 83 ALA A O 1
ATOM 663 N N . ALA A 1 84 ? 14.430 -5.938 -11.423 1.00 97.69 84 ALA A N 1
ATOM 664 C CA . ALA A 1 84 ? 13.407 -6.059 -10.396 1.00 97.69 84 ALA A CA 1
ATOM 665 C C . ALA A 1 84 ? 11.985 -5.936 -10.967 1.00 97.69 84 ALA A C 1
ATOM 667 O O . ALA A 1 84 ? 11.144 -6.793 -10.700 1.00 97.69 84 ALA A O 1
ATOM 668 N N . ALA A 1 85 ? 11.726 -4.922 -11.797 1.00 97.44 85 ALA A N 1
ATOM 669 C CA . ALA A 1 85 ? 10.417 -4.663 -12.392 1.00 97.44 85 ALA A CA 1
ATOM 670 C C . ALA A 1 85 ? 9.907 -5.833 -13.246 1.00 97.44 85 ALA A C 1
ATOM 672 O O . ALA A 1 85 ? 8.720 -6.137 -13.198 1.00 97.44 85 ALA A O 1
ATOM 673 N N . ARG A 1 86 ? 10.790 -6.548 -13.960 1.00 97.50 86 ARG A N 1
ATOM 674 C CA . ARG A 1 86 ? 10.418 -7.755 -14.728 1.00 97.50 86 ARG A CA 1
ATOM 675 C C . ARG A 1 86 ? 9.892 -8.901 -13.858 1.00 97.50 86 ARG A C 1
ATOM 677 O O . ARG A 1 86 ? 9.228 -9.791 -14.374 1.00 97.50 86 ARG A O 1
ATOM 684 N N . THR A 1 87 ? 10.194 -8.897 -12.561 1.00 96.69 87 THR A N 1
ATOM 685 C CA . THR A 1 87 ? 9.740 -9.928 -11.609 1.00 96.69 87 THR A CA 1
ATOM 686 C C . THR A 1 87 ? 8.469 -9.542 -10.852 1.00 96.69 87 THR A C 1
ATOM 688 O O . THR A 1 87 ? 7.952 -10.346 -10.073 1.00 96.69 87 THR A O 1
ATOM 691 N N . VAL A 1 88 ? 7.982 -8.311 -11.025 1.00 95.31 88 VAL A N 1
ATOM 692 C CA . VAL A 1 88 ? 6.774 -7.819 -10.358 1.00 95.31 88 VAL A CA 1
ATOM 693 C C . VAL A 1 88 ? 5.567 -8.105 -11.258 1.00 95.31 88 VAL A C 1
ATOM 695 O O . VAL A 1 88 ? 5.518 -7.605 -12.386 1.00 95.31 88 VAL A O 1
ATOM 698 N N . PRO A 1 89 ? 4.578 -8.891 -10.794 1.00 92.62 89 PRO A N 1
ATOM 699 C CA . PRO A 1 89 ? 3.359 -9.135 -11.554 1.00 92.62 89 PRO A CA 1
ATOM 700 C C . PRO A 1 89 ? 2.635 -7.832 -11.900 1.00 92.62 89 PRO A C 1
ATOM 702 O O . PRO A 1 89 ? 2.529 -6.927 -11.078 1.00 92.62 89 PRO A O 1
ATOM 705 N N . GLY A 1 90 ? 2.113 -7.736 -13.121 1.00 92.56 90 GLY A N 1
ATOM 706 C CA . GLY A 1 90 ? 1.376 -6.550 -13.557 1.00 92.56 90 GLY A CA 1
ATOM 707 C C . GLY A 1 90 ? 2.253 -5.364 -13.977 1.00 92.56 90 GLY A C 1
ATOM 708 O O . GLY A 1 90 ? 1.697 -4.320 -14.330 1.00 92.56 90 GLY A O 1
ATOM 709 N N . LEU A 1 91 ? 3.583 -5.517 -14.014 1.00 96.94 91 LEU A N 1
ATOM 710 C CA . LEU A 1 91 ? 4.501 -4.562 -14.640 1.00 96.94 91 LEU A CA 1
ATOM 711 C C . LEU A 1 91 ? 5.082 -5.102 -15.945 1.00 96.94 91 LEU A C 1
ATOM 713 O O . LEU A 1 91 ? 5.289 -6.301 -16.117 1.00 96.94 91 LEU A O 1
ATOM 717 N N . GLN A 1 92 ? 5.381 -4.184 -16.858 1.00 97.50 92 GLN A N 1
ATOM 718 C CA . GLN A 1 92 ? 6.092 -4.466 -18.096 1.00 97.50 92 GLN A CA 1
ATOM 719 C C . GLN A 1 92 ? 7.235 -3.471 -18.265 1.00 97.50 92 GLN A C 1
ATOM 721 O O . GLN A 1 92 ? 7.042 -2.260 -18.160 1.00 97.50 92 GLN A O 1
ATOM 726 N N . VAL A 1 93 ? 8.418 -3.996 -18.568 1.00 98.00 93 VAL A N 1
ATOM 727 C CA . VAL A 1 93 ? 9.594 -3.206 -18.944 1.00 98.00 93 VAL A CA 1
ATOM 728 C C . VAL A 1 93 ? 9.684 -3.168 -20.468 1.00 98.00 93 VAL A C 1
ATOM 730 O O . VAL A 1 93 ? 9.411 -4.178 -21.114 1.00 98.00 93 VAL A O 1
ATOM 733 N N . SER A 1 94 ? 10.030 -2.018 -21.046 1.00 97.44 94 SER A N 1
ATOM 734 C CA . SER A 1 94 ? 10.266 -1.889 -22.489 1.00 97.44 94 SER A CA 1
ATOM 735 C C . SER A 1 94 ? 11.446 -2.746 -22.956 1.00 97.44 94 SER A C 1
ATOM 737 O O . SER A 1 94 ? 12.338 -3.080 -22.172 1.00 97.44 94 SER A O 1
ATOM 739 N N . ASP A 1 95 ? 11.502 -3.042 -24.253 1.00 94.94 95 ASP A N 1
ATOM 740 C CA . ASP A 1 95 ? 12.539 -3.907 -24.835 1.00 94.94 95 ASP A CA 1
ATOM 741 C C . ASP A 1 95 ? 13.959 -3.381 -24.588 1.00 94.94 95 ASP A C 1
ATOM 743 O O . ASP A 1 95 ? 14.869 -4.141 -24.263 1.00 94.94 95 ASP A O 1
ATOM 747 N N . ASN A 1 96 ? 14.142 -2.058 -24.651 1.00 95.38 96 ASN A N 1
ATOM 748 C CA . ASN A 1 96 ? 15.423 -1.406 -24.362 1.00 95.38 96 ASN A CA 1
ATOM 749 C C . ASN A 1 96 ? 15.776 -1.353 -22.860 1.00 95.38 96 ASN A C 1
ATOM 751 O O . ASN A 1 96 ? 16.860 -0.896 -22.508 1.00 95.38 96 ASN A O 1
ATOM 755 N N . GLY A 1 97 ? 14.885 -1.794 -21.967 1.00 96.12 97 GLY A N 1
ATOM 756 C CA . GLY A 1 97 ? 15.124 -1.825 -20.525 1.00 96.12 97 GLY A CA 1
ATOM 757 C C . GLY A 1 97 ? 15.115 -0.461 -19.833 1.00 96.12 97 GLY A C 1
ATOM 758 O O . GLY A 1 97 ? 15.593 -0.376 -18.705 1.00 96.12 97 GLY A O 1
ATOM 759 N N . LEU A 1 98 ? 14.621 0.598 -20.487 1.00 97.88 98 LEU A N 1
ATOM 760 C CA . LEU A 1 98 ? 14.684 1.976 -19.976 1.00 97.88 98 LEU A CA 1
ATOM 761 C C . LEU A 1 98 ? 13.347 2.515 -19.464 1.00 97.88 98 LEU A C 1
ATOM 763 O O . LEU A 1 98 ? 13.337 3.508 -18.737 1.00 97.88 98 LEU A O 1
ATOM 767 N N . LEU A 1 99 ? 12.231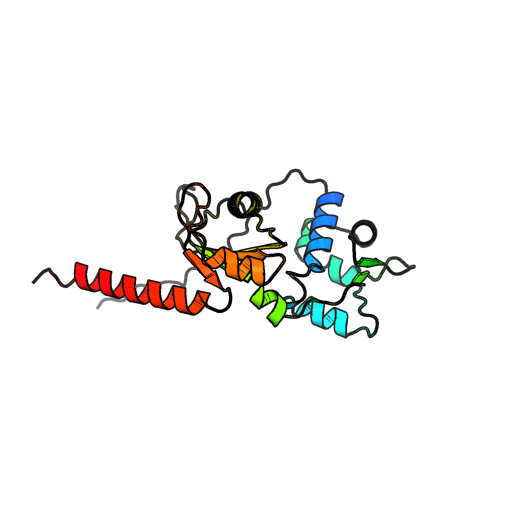 1.888 -19.827 1.00 98.06 99 LEU A N 1
ATOM 768 C CA . LEU A 1 99 ? 10.892 2.306 -19.433 1.00 98.06 99 LEU A CA 1
ATOM 769 C C . LEU A 1 99 ? 10.195 1.171 -18.690 1.00 98.06 99 LEU A C 1
ATOM 771 O O . LEU A 1 99 ? 10.392 -0.005 -18.996 1.00 98.06 99 LEU A O 1
ATOM 775 N N . VAL A 1 100 ? 9.337 1.525 -17.743 1.00 98.19 100 VAL A N 1
ATOM 776 C CA . VAL A 1 100 ? 8.448 0.592 -17.053 1.00 98.19 100 VAL A CA 1
ATOM 777 C C . VAL A 1 100 ? 7.038 1.152 -17.054 1.00 98.19 100 VAL A C 1
ATOM 779 O O . VAL A 1 100 ? 6.834 2.354 -16.894 1.00 98.19 100 VAL A O 1
ATOM 782 N N . ARG A 1 101 ? 6.054 0.283 -17.241 1.00 96.38 101 ARG A N 1
ATOM 783 C CA . ARG A 1 101 ? 4.645 0.629 -17.104 1.00 96.38 101 ARG A CA 1
ATOM 784 C C . ARG A 1 101 ? 3.908 -0.423 -16.310 1.00 96.38 101 ARG A C 1
ATOM 786 O O . ARG A 1 101 ? 4.334 -1.576 -16.217 1.00 96.38 101 ARG A O 1
ATOM 793 N N . ARG A 1 102 ? 2.750 -0.020 -15.811 1.00 95.12 102 ARG A N 1
ATOM 794 C CA . ARG A 1 102 ? 1.759 -0.938 -15.277 1.00 95.12 102 ARG A CA 1
ATOM 795 C C . ARG A 1 102 ? 0.896 -1.464 -16.426 1.00 95.12 102 ARG A C 1
ATOM 797 O O . ARG A 1 102 ? 0.455 -0.677 -17.257 1.00 95.12 102 ARG A O 1
ATOM 804 N N . VAL A 1 103 ? 0.676 -2.777 -16.490 1.00 93.62 103 VAL A N 1
ATOM 805 C CA . VAL A 1 103 ? -0.229 -3.387 -17.488 1.00 93.62 103 VAL A CA 1
ATOM 806 C C . VAL A 1 103 ? -1.652 -3.541 -16.963 1.00 93.62 103 VAL A C 1
ATOM 808 O O . VAL A 1 103 ? -2.597 -3.603 -17.741 1.00 93.62 103 VAL A O 1
ATOM 811 N N . THR A 1 104 ? -1.816 -3.574 -15.643 1.00 86.00 104 THR A N 1
ATOM 812 C CA . THR A 1 104 ? -3.131 -3.529 -14.999 1.00 86.00 104 THR A CA 1
ATOM 813 C C . THR A 1 104 ? -3.566 -2.072 -14.797 1.00 86.00 104 THR A C 1
ATOM 815 O O . THR A 1 104 ? -2.714 -1.257 -14.426 1.00 86.00 104 THR A O 1
ATOM 818 N N . PRO A 1 105 ? -4.860 -1.743 -14.938 1.00 84.25 105 PRO A N 1
ATOM 819 C CA . PRO A 1 105 ? -5.373 -0.407 -14.646 1.00 84.25 105 PRO A CA 1
ATOM 820 C C . PRO A 1 105 ? -5.016 0.073 -13.234 1.00 84.25 105 PRO A C 1
ATOM 822 O O . PRO A 1 105 ? -4.920 -0.725 -12.300 1.00 84.25 105 PRO A O 1
ATOM 825 N N . VAL A 1 106 ? -4.823 1.385 -13.080 1.00 83.12 106 VAL A N 1
ATOM 826 C CA . VAL A 1 106 ? -4.707 2.004 -11.753 1.00 83.12 106 VAL A CA 1
ATOM 827 C C . VAL A 1 106 ? -6.081 1.931 -11.081 1.00 83.12 106 VAL A C 1
ATOM 829 O O . VAL A 1 106 ? -7.053 2.346 -11.716 1.00 83.12 106 VAL A O 1
ATOM 832 N N . PRO A 1 107 ? -6.185 1.431 -9.835 1.00 79.31 107 PRO A N 1
ATOM 833 C CA . PRO A 1 107 ? -7.461 1.372 -9.137 1.00 79.31 107 PRO A CA 1
ATOM 834 C C . PRO A 1 107 ? -8.058 2.753 -8.955 1.00 79.31 107 PRO A C 1
ATOM 836 O O . PRO A 1 107 ? -7.342 3.743 -8.754 1.00 79.31 107 PRO A O 1
ATOM 839 N N . ASP A 1 108 ? -9.380 2.799 -8.950 1.00 83.75 108 ASP A N 1
ATOM 840 C CA . ASP A 1 108 ? -10.078 4.028 -8.654 1.00 83.75 108 ASP A CA 1
ATOM 841 C C . ASP A 1 108 ? -9.868 4.445 -7.180 1.00 83.75 108 ASP A C 1
ATOM 843 O O . ASP A 1 108 ? -9.692 3.630 -6.261 1.00 83.75 108 ASP A O 1
ATOM 847 N N . ALA A 1 109 ? -9.823 5.758 -6.951 1.00 83.06 109 ALA A N 1
ATOM 848 C CA . ALA A 1 109 ? -9.588 6.314 -5.625 1.00 83.06 109 ALA A CA 1
ATOM 849 C C . ALA A 1 109 ? -10.777 6.086 -4.677 1.00 83.06 109 ALA A C 1
ATOM 851 O O . ALA A 1 109 ? -10.559 5.893 -3.477 1.00 83.06 109 ALA A O 1
ATOM 852 N N . GLU A 1 110 ? -12.009 6.104 -5.188 1.00 86.44 110 GLU A N 1
ATOM 853 C CA . GLU A 1 110 ? -13.227 5.790 -4.442 1.00 86.44 110 GLU A CA 1
ATOM 854 C C . GLU A 1 110 ? -13.285 4.301 -4.101 1.00 86.44 110 GLU A C 1
ATOM 856 O O . GLU A 1 110 ? -13.516 3.963 -2.940 1.00 86.44 110 GLU A O 1
ATOM 861 N N . GLU A 1 111 ? -12.950 3.420 -5.046 1.00 85.62 111 GLU A N 1
ATOM 862 C CA . GLU A 1 111 ? -12.826 1.977 -4.793 1.00 85.62 111 GLU A CA 1
ATOM 863 C C . GLU A 1 111 ? -11.795 1.695 -3.687 1.00 85.62 111 GLU A C 1
ATOM 865 O O . GLU A 1 111 ? -12.067 0.995 -2.707 1.00 85.62 111 GLU A O 1
ATOM 870 N N . THR A 1 112 ? -10.623 2.330 -3.783 1.00 88.38 112 THR A N 1
ATOM 871 C CA . THR A 1 112 ? -9.563 2.209 -2.776 1.00 88.38 112 THR A CA 1
ATOM 872 C C . THR A 1 112 ? -10.023 2.742 -1.418 1.00 88.38 112 THR A C 1
ATOM 874 O O . THR A 1 112 ? -9.724 2.147 -0.382 1.00 88.38 112 THR A O 1
ATOM 877 N N . MET A 1 113 ? -10.777 3.844 -1.391 1.00 90.31 113 MET A N 1
ATOM 878 C CA . MET A 1 113 ? -11.360 4.396 -0.166 1.00 90.31 113 MET A CA 1
ATOM 879 C C . MET A 1 113 ? -12.396 3.448 0.452 1.00 90.31 113 MET A C 1
ATOM 881 O O . MET A 1 113 ? -12.406 3.291 1.674 1.00 90.31 113 MET A O 1
ATOM 885 N N . ALA A 1 114 ? -13.236 2.815 -0.368 1.00 94.00 114 ALA A N 1
ATOM 886 C CA . ALA A 1 114 ? -14.313 1.926 0.064 1.00 94.00 114 ALA A CA 1
ATOM 887 C C . ALA A 1 114 ? -13.796 0.640 0.725 1.00 94.00 114 ALA A C 1
ATOM 889 O O . ALA A 1 114 ? -14.416 0.152 1.667 1.00 94.00 114 ALA A O 1
ATOM 890 N N . ARG A 1 115 ? -12.629 0.137 0.299 1.00 94.62 115 ARG A N 1
ATOM 891 C CA . ARG A 1 115 ? -11.943 -1.016 0.916 1.00 94.62 115 ARG A CA 1
ATOM 892 C C . ARG A 1 115 ? -10.937 -0.653 2.013 1.00 94.62 115 ARG A C 1
ATOM 894 O O . ARG A 1 115 ? -10.176 -1.505 2.462 1.00 94.62 115 ARG A O 1
ATOM 901 N N . SER A 1 116 ? -10.901 0.606 2.452 1.00 95.44 116 SER A N 1
ATOM 902 C CA . SER A 1 116 ? -9.943 1.076 3.457 1.00 95.44 116 SER A CA 1
ATOM 903 C C . SER A 1 116 ? -10.588 1.386 4.809 1.00 95.44 116 SER A C 1
ATOM 905 O O . SER A 1 116 ? -11.553 2.147 4.901 1.00 95.44 116 SER A O 1
ATOM 907 N N . VAL A 1 117 ? -9.963 0.919 5.887 1.00 97.62 117 VAL A N 1
ATOM 908 C CA . VAL A 1 117 ? -10.343 1.203 7.278 1.00 97.62 117 VAL A CA 1
ATOM 909 C C . VAL A 1 117 ? -9.235 1.942 8.034 1.00 97.62 117 VAL A C 1
ATOM 911 O O . VAL A 1 117 ? -8.084 2.003 7.606 1.00 97.62 117 VAL A O 1
ATOM 914 N N . TYR A 1 118 ? -9.594 2.538 9.163 1.00 96.50 118 TYR A N 1
ATOM 915 C CA . TYR A 1 118 ? -8.715 3.209 10.112 1.00 96.50 118 TYR A CA 1
ATOM 916 C C . TYR A 1 118 ? -8.769 2.484 11.456 1.00 96.50 118 TYR A C 1
ATOM 918 O O . TYR A 1 118 ? -9.866 2.245 11.963 1.00 96.50 118 TYR A O 1
ATOM 926 N N . LEU A 1 119 ? -7.603 2.163 12.024 1.00 95.00 119 LEU A N 1
ATOM 927 C CA . LEU A 1 119 ? -7.450 1.450 13.296 1.00 95.00 119 LEU A CA 1
ATOM 928 C C . LEU A 1 119 ? -6.683 2.309 14.306 1.00 95.00 119 LEU A C 1
ATOM 930 O O . LEU A 1 119 ? -5.627 2.866 13.981 1.00 95.00 119 LEU A O 1
ATOM 934 N N . LYS A 1 120 ? -7.182 2.369 15.546 1.00 91.88 120 LYS A N 1
ATOM 935 C CA . LYS A 1 120 ? -6.533 3.057 16.674 1.00 91.88 120 LYS A CA 1
ATOM 936 C C . LYS A 1 120 ? -6.988 2.485 18.030 1.00 91.88 120 LYS A C 1
ATOM 938 O O . LYS A 1 120 ? -8.182 2.262 18.182 1.00 91.88 120 LYS A O 1
ATOM 943 N N . PRO A 1 121 ? -6.115 2.351 19.045 1.00 90.50 121 PRO A N 1
ATOM 944 C CA . PRO A 1 121 ? -4.674 2.596 19.013 1.00 90.50 121 PRO A CA 1
ATOM 945 C C . PRO A 1 121 ? -3.907 1.406 18.431 1.00 90.50 121 PRO A C 1
ATOM 947 O O . PRO A 1 121 ? -4.266 0.259 18.657 1.00 90.50 121 PRO A O 1
ATOM 950 N N . VAL A 1 122 ? -2.816 1.675 17.718 1.00 89.12 122 VAL A N 1
ATOM 951 C CA . VAL A 1 122 ? -1.876 0.642 17.257 1.00 89.12 122 VAL A CA 1
ATOM 952 C C . VAL A 1 122 ? -0.476 0.977 17.751 1.00 89.12 122 VAL A C 1
ATOM 954 O O . VAL A 1 122 ? -0.082 2.145 17.778 1.00 89.12 122 VAL A O 1
ATOM 957 N N . ARG A 1 123 ? 0.267 -0.054 18.157 1.00 84.50 123 ARG A N 1
ATOM 958 C CA . ARG A 1 123 ? 1.667 0.038 18.569 1.00 84.50 123 ARG A CA 1
ATOM 959 C C . ARG A 1 123 ? 2.550 0.357 17.358 1.00 84.50 123 ARG A C 1
ATOM 961 O O . ARG A 1 123 ? 2.627 -0.427 16.419 1.00 84.50 123 ARG A O 1
ATOM 968 N N . LEU A 1 124 ? 3.221 1.508 17.373 1.00 77.31 124 LEU A N 1
ATOM 969 C CA . LEU A 1 124 ? 4.112 1.959 16.300 1.00 77.31 124 LEU A CA 1
ATOM 970 C C . LEU A 1 124 ? 5.576 1.919 16.766 1.00 77.31 124 LEU A C 1
ATOM 972 O O . LEU A 1 124 ? 6.152 2.949 17.113 1.00 77.31 124 LEU A O 1
ATOM 976 N N . SER A 1 125 ? 6.176 0.729 16.795 1.00 68.88 125 SER A N 1
ATOM 977 C CA . SER A 1 125 ? 7.610 0.541 17.071 1.00 68.88 125 SER A CA 1
ATOM 978 C C . SER A 1 125 ? 8.422 0.475 15.772 1.00 68.88 125 SER A C 1
ATOM 980 O O . SER A 1 125 ? 9.162 1.401 15.444 1.00 68.88 125 SER A O 1
ATOM 982 N N . ASP A 1 126 ? 8.226 -0.598 15.009 1.00 72.50 126 ASP A N 1
ATOM 983 C CA . ASP A 1 126 ? 8.750 -0.836 13.665 1.00 72.50 126 ASP A CA 1
ATOM 984 C C . ASP A 1 126 ? 7.575 -0.981 12.685 1.00 72.50 126 ASP A C 1
ATOM 986 O O . ASP A 1 126 ? 6.538 -1.550 13.030 1.00 72.50 126 ASP A O 1
ATOM 990 N N . PHE A 1 127 ? 7.700 -0.435 11.471 1.00 71.50 127 PHE A N 1
ATOM 991 C CA . PHE A 1 127 ? 6.601 -0.472 10.499 1.00 71.50 127 PHE A CA 1
ATOM 992 C C . PHE A 1 127 ? 6.300 -1.893 10.009 1.00 71.50 127 PHE A C 1
ATOM 994 O O . PHE A 1 127 ? 5.130 -2.226 9.840 1.00 71.50 127 PHE A O 1
ATOM 1001 N N . GLY A 1 128 ? 7.327 -2.723 9.805 1.00 73.31 128 GLY A N 1
ATOM 1002 C CA . GLY A 1 128 ? 7.154 -4.122 9.420 1.00 73.31 128 GLY A CA 1
ATOM 1003 C C . GLY A 1 128 ? 6.448 -4.911 10.518 1.00 73.31 128 GLY A C 1
ATOM 1004 O O . GLY A 1 128 ? 5.439 -5.555 10.247 1.00 73.31 128 GLY A O 1
ATOM 1005 N N . ALA A 1 129 ? 6.902 -4.769 11.765 1.00 80.88 129 ALA A N 1
ATOM 1006 C CA . ALA A 1 129 ? 6.253 -5.382 12.923 1.00 80.88 129 ALA A CA 1
ATOM 1007 C C . ALA A 1 129 ? 4.795 -4.916 13.080 1.00 80.88 129 ALA A C 1
ATOM 1009 O O . ALA A 1 129 ? 3.900 -5.738 13.234 1.00 80.88 129 ALA A O 1
ATOM 1010 N N . CYS A 1 130 ? 4.537 -3.610 12.966 1.00 84.62 130 CYS A N 1
ATOM 1011 C CA . CYS A 1 130 ? 3.186 -3.046 13.010 1.00 84.62 130 CYS A CA 1
ATOM 1012 C C . CYS A 1 130 ? 2.289 -3.612 11.897 1.00 84.62 130 CYS A C 1
ATOM 1014 O O . CYS A 1 130 ? 1.154 -4.014 12.154 1.00 84.62 130 CYS A O 1
ATOM 1016 N N . SER A 1 131 ? 2.803 -3.678 10.666 1.00 87.00 131 SER A N 1
ATOM 1017 C CA . SER A 1 131 ? 2.082 -4.257 9.533 1.00 87.00 131 SER A CA 1
ATOM 1018 C C . SER A 1 131 ? 1.743 -5.730 9.770 1.00 87.00 131 SER A C 1
ATOM 1020 O O . SER A 1 131 ? 0.620 -6.143 9.475 1.00 87.00 131 SER A O 1
ATOM 1022 N N . GLU A 1 132 ? 2.674 -6.515 10.321 1.00 88.75 132 GLU A N 1
ATOM 1023 C CA . GLU A 1 132 ? 2.436 -7.929 10.627 1.00 88.75 132 GLU A CA 1
ATOM 1024 C C . GLU A 1 132 ? 1.423 -8.097 11.758 1.00 88.75 132 GLU A C 1
ATOM 1026 O O . GLU A 1 132 ? 0.471 -8.848 11.585 1.00 88.75 132 GLU A O 1
ATOM 1031 N N . SER A 1 133 ? 1.539 -7.356 12.865 1.00 92.56 133 SER A N 1
ATOM 1032 C CA . SER A 1 133 ? 0.570 -7.409 13.971 1.00 92.56 133 SER A CA 1
ATOM 1033 C C . SER A 1 133 ? -0.856 -7.111 13.505 1.00 92.56 133 SER A C 1
ATOM 1035 O O . SER A 1 133 ? -1.796 -7.829 13.850 1.00 92.56 133 SER A O 1
ATOM 1037 N N . VAL A 1 134 ? -1.033 -6.083 12.669 1.00 94.56 134 VAL A N 1
ATOM 1038 C CA . VAL A 1 134 ? -2.338 -5.740 12.084 1.00 94.56 134 VAL A CA 1
ATOM 1039 C C . VAL A 1 134 ? -2.840 -6.851 11.159 1.00 94.56 134 VAL A C 1
ATOM 1041 O O . VAL A 1 134 ? -4.005 -7.238 11.230 1.00 94.56 134 VAL A O 1
ATOM 1044 N N . THR A 1 135 ? -1.967 -7.398 10.311 1.00 95.44 135 THR A N 1
ATOM 1045 C CA . THR A 1 135 ? -2.321 -8.485 9.385 1.00 95.44 135 THR A CA 1
ATOM 1046 C C . THR A 1 135 ? -2.690 -9.766 10.136 1.00 95.44 135 THR A C 1
ATOM 1048 O O . THR A 1 135 ? -3.681 -10.419 9.805 1.00 95.44 135 THR A O 1
ATOM 1051 N N . ALA A 1 136 ? -1.940 -10.109 11.181 1.00 95.50 136 ALA A N 1
ATOM 1052 C CA . ALA A 1 136 ? -2.178 -11.262 12.036 1.00 95.50 136 ALA A CA 1
ATOM 1053 C C . ALA A 1 136 ? -3.501 -11.145 12.802 1.00 95.50 136 ALA A C 1
ATOM 1055 O O . ALA A 1 136 ? -4.221 -12.134 12.897 1.00 95.50 136 ALA A O 1
ATOM 1056 N N . ALA A 1 137 ? -3.867 -9.950 13.275 1.00 96.56 137 ALA A N 1
ATOM 1057 C CA . ALA A 1 137 ? -5.153 -9.708 13.932 1.00 96.56 137 ALA A CA 1
ATOM 1058 C C . ALA A 1 137 ? -6.354 -9.903 12.989 1.00 96.56 137 ALA A C 1
ATOM 1060 O O . ALA A 1 137 ? -7.418 -10.349 13.408 1.00 96.56 137 ALA A O 1
ATOM 1061 N N . LEU A 1 138 ? -6.191 -9.589 11.703 1.00 97.25 138 LEU A N 1
ATOM 1062 C CA . LEU A 1 138 ? -7.257 -9.668 10.700 1.00 97.25 138 LEU A CA 1
ATOM 1063 C C . LEU A 1 138 ? -7.405 -11.072 10.084 1.00 97.25 138 LEU A C 1
ATOM 1065 O O . LEU A 1 138 ? -8.508 -11.468 9.691 1.00 97.25 138 LEU A O 1
ATOM 1069 N N . ARG A 1 139 ? -6.323 -11.859 10.058 1.00 96.56 139 ARG A N 1
ATOM 1070 C CA . ARG A 1 139 ? -6.269 -13.195 9.441 1.00 96.56 139 ARG A CA 1
ATOM 1071 C C . ARG A 1 139 ? -7.309 -14.192 9.995 1.00 96.56 139 ARG A C 1
ATOM 1073 O O . ARG A 1 139 ? -7.977 -14.814 9.169 1.00 96.56 139 ARG A O 1
ATOM 1080 N N . PRO A 1 140 ? -7.532 -14.340 11.319 1.00 97.06 140 PRO A N 1
ATOM 1081 C CA . PRO A 1 140 ? -8.557 -15.243 11.863 1.00 97.06 140 PRO A CA 1
ATOM 1082 C C . PRO A 1 140 ? -9.982 -14.911 11.412 1.00 97.06 140 PRO A C 1
ATOM 1084 O O . PRO A 1 140 ? -10.855 -15.773 11.409 1.00 97.06 140 PRO A O 1
ATOM 1087 N N . HIS A 1 141 ? -10.222 -13.665 11.003 1.00 96.00 141 HIS A N 1
ATOM 1088 C CA . HIS A 1 141 ? -11.516 -13.215 10.499 1.00 96.00 141 HIS A CA 1
ATOM 1089 C C . HIS A 1 141 ? -11.665 -13.400 8.981 1.00 96.00 141 HIS A C 1
ATOM 1091 O O . HIS A 1 141 ? -12.683 -12.988 8.415 1.00 96.00 141 HIS A O 1
ATOM 1097 N N . GLY A 1 142 ? -10.677 -14.010 8.318 1.00 96.19 142 GLY A N 1
ATOM 1098 C CA . GLY A 1 142 ? -10.640 -14.192 6.868 1.00 96.19 142 GLY A CA 1
ATOM 1099 C C . GLY A 1 142 ? -10.419 -12.893 6.091 1.00 96.19 142 GLY A C 1
ATOM 1100 O O . GLY A 1 142 ? -10.689 -12.860 4.899 1.00 96.19 142 GLY A O 1
ATOM 1101 N N . LEU A 1 143 ? -9.969 -11.825 6.755 1.00 97.31 143 LEU A N 1
ATOM 1102 C CA . LEU A 1 143 ? -9.758 -10.518 6.140 1.00 97.31 143 LEU A CA 1
ATOM 1103 C C . LEU A 1 143 ? -8.323 -10.427 5.618 1.00 97.31 143 LEU A C 1
ATOM 1105 O O . LEU A 1 143 ? -7.366 -10.497 6.395 1.00 97.31 143 LEU A O 1
ATOM 1109 N N . ARG A 1 144 ? -8.166 -10.272 4.301 1.00 93.94 144 ARG A N 1
ATOM 1110 C CA . ARG A 1 144 ? -6.854 -10.146 3.658 1.00 93.94 144 ARG A CA 1
ATOM 1111 C C . ARG A 1 144 ? -6.454 -8.679 3.533 1.00 93.94 144 ARG A C 1
ATOM 1113 O O . ARG A 1 144 ? -7.228 -7.843 3.074 1.00 93.94 144 ARG A O 1
ATOM 1120 N N . VAL A 1 145 ? -5.229 -8.382 3.960 1.00 93.44 145 VAL A N 1
ATOM 1121 C CA . VAL A 1 145 ? -4.656 -7.033 3.937 1.00 93.44 145 VAL A CA 1
ATOM 1122 C C . VAL A 1 145 ? -3.898 -6.827 2.632 1.00 93.44 145 VAL A C 1
ATOM 1124 O O . VAL A 1 145 ? -2.970 -7.576 2.335 1.00 93.44 145 VAL A O 1
ATOM 1127 N N . ALA A 1 146 ? -4.278 -5.795 1.882 1.00 89.25 146 ALA A N 1
ATOM 1128 C CA . ALA A 1 146 ? -3.559 -5.333 0.701 1.00 89.25 146 ALA A CA 1
ATOM 1129 C C . ALA A 1 146 ? -2.415 -4.380 1.085 1.00 89.25 146 ALA A C 1
ATOM 1131 O O . ALA A 1 146 ? -1.313 -4.488 0.553 1.00 89.25 146 ALA A O 1
ATOM 1132 N N . ALA A 1 147 ? -2.648 -3.473 2.042 1.00 87.19 147 ALA A N 1
ATOM 1133 C CA . ALA A 1 147 ? -1.605 -2.594 2.569 1.00 87.19 147 ALA A CA 1
ATOM 1134 C C . ALA A 1 147 ? -1.916 -2.048 3.966 1.00 87.19 147 ALA A C 1
ATOM 1136 O O . ALA A 1 147 ? -3.070 -1.843 4.338 1.00 87.19 147 ALA A O 1
ATOM 1137 N N . VAL A 1 148 ? -0.858 -1.708 4.706 1.00 89.69 148 VAL A N 1
ATOM 1138 C CA . VAL A 1 148 ? -0.926 -0.958 5.967 1.00 89.69 148 VAL A CA 1
ATOM 1139 C C . VAL A 1 148 ? -0.152 0.347 5.813 1.00 89.69 148 VAL A C 1
ATOM 1141 O O . VAL A 1 148 ? 0.912 0.387 5.201 1.00 89.69 148 VAL A O 1
ATOM 1144 N N . ARG A 1 149 ? -0.675 1.449 6.355 1.00 87.31 149 ARG A N 1
ATOM 1145 C CA . ARG A 1 149 ? -0.041 2.774 6.317 1.00 87.31 149 ARG A CA 1
ATOM 1146 C C . ARG A 1 149 ? -0.191 3.473 7.651 1.00 87.31 149 ARG A C 1
ATOM 1148 O O . ARG A 1 149 ? -1.286 3.534 8.190 1.00 87.31 149 ARG A O 1
ATOM 1155 N N . VAL A 1 150 ? 0.874 4.085 8.158 1.00 85.12 150 VAL A N 1
ATOM 1156 C CA . VAL A 1 150 ? 0.778 4.900 9.377 1.00 85.12 150 VAL A CA 1
ATOM 1157 C C . VAL A 1 150 ? -0.018 6.171 9.076 1.00 85.12 150 VAL A C 1
ATOM 1159 O O . VAL A 1 150 ? 0.379 6.973 8.233 1.00 85.12 150 VAL A O 1
ATOM 1162 N N . ALA A 1 151 ? -1.146 6.356 9.763 1.00 81.19 151 ALA A N 1
ATOM 1163 C CA . ALA A 1 151 ? -2.026 7.506 9.586 1.00 81.19 151 ALA A CA 1
ATOM 1164 C C . ALA A 1 151 ? -1.470 8.746 10.298 1.00 81.19 151 ALA A C 1
ATOM 1166 O O . ALA A 1 151 ? -1.419 9.830 9.716 1.00 81.19 151 ALA A O 1
ATOM 1167 N N . ARG A 1 152 ? -1.032 8.588 11.555 1.00 68.25 152 ARG A N 1
ATOM 1168 C CA . ARG A 1 152 ? -0.360 9.624 12.353 1.00 68.25 152 ARG A CA 1
ATOM 1169 C C . ARG A 1 152 ? 0.444 9.024 13.502 1.00 68.25 152 ARG A C 1
ATOM 1171 O O . ARG A 1 152 ? 0.027 8.049 14.121 1.00 68.25 152 ARG A O 1
ATOM 1178 N N . PHE A 1 153 ? 1.519 9.727 13.849 1.00 60.28 153 PHE A N 1
ATOM 1179 C CA . PHE A 1 153 ? 2.182 9.635 15.147 1.00 60.28 153 PHE A CA 1
ATOM 1180 C C . PHE A 1 153 ? 1.556 10.656 16.107 1.00 60.28 153 PHE A C 1
ATOM 1182 O O . PHE A 1 153 ? 1.394 11.825 15.743 1.00 60.28 153 PHE A O 1
ATOM 1189 N N . ARG A 1 154 ? 1.223 10.247 17.334 1.00 50.88 154 ARG A N 1
ATOM 1190 C CA . ARG A 1 154 ? 0.897 11.171 18.428 1.00 50.88 154 ARG A CA 1
ATOM 1191 C C . ARG A 1 154 ? 1.592 10.705 19.706 1.00 50.88 154 ARG A C 1
ATOM 1193 O O . ARG A 1 154 ? 1.134 9.777 20.348 1.00 50.88 154 ARG A O 1
ATOM 1200 N N . GLY A 1 155 ? 2.660 11.399 20.084 1.00 50.84 155 GLY A N 1
ATOM 1201 C CA . GLY A 1 155 ? 3.295 11.268 21.394 1.00 50.84 155 GLY A CA 1
ATOM 1202 C C . GLY A 1 155 ? 4.643 11.992 21.428 1.00 50.84 155 GLY A C 1
ATOM 1203 O O . GLY A 1 155 ? 5.336 11.989 20.406 1.00 50.84 155 GLY A O 1
ATOM 1204 N N . PRO A 1 156 ? 5.017 12.659 22.536 1.00 44.00 156 PRO A N 1
ATOM 1205 C CA . PRO A 1 156 ? 6.408 13.040 22.754 1.00 44.00 156 PRO A CA 1
ATOM 1206 C C . PRO A 1 156 ? 7.268 11.770 22.783 1.00 44.00 156 PRO A C 1
ATOM 1208 O O . PRO A 1 156 ? 6.852 10.751 23.327 1.00 44.00 156 PRO A O 1
ATOM 1211 N N . GLN A 1 157 ? 8.451 11.822 22.174 1.00 49.19 157 GLN A N 1
ATOM 1212 C CA . GLN A 1 157 ? 9.423 10.742 22.296 1.00 49.19 157 GLN A CA 1
ATOM 1213 C C . GLN A 1 157 ? 9.976 10.755 23.727 1.00 49.19 157 GLN A C 1
ATOM 1215 O O . GLN A 1 157 ? 10.438 11.817 24.156 1.00 49.19 157 GLN A O 1
ATOM 1220 N N . PRO A 1 158 ? 9.940 9.635 24.468 1.00 52.28 158 PRO A N 1
ATOM 1221 C CA . PRO A 1 158 ? 10.569 9.577 25.781 1.00 52.28 158 PRO A CA 1
ATOM 1222 C C . PRO A 1 158 ? 12.065 9.879 25.637 1.00 52.28 158 PRO A C 1
ATOM 1224 O O . PRO A 1 158 ? 12.737 9.348 24.746 1.00 52.28 158 PRO A O 1
ATOM 1227 N N . ALA A 1 159 ? 12.572 10.814 26.445 1.00 51.44 159 ALA A N 1
ATOM 1228 C CA . ALA A 1 159 ? 13.942 11.339 26.349 1.00 51.44 159 ALA A CA 1
ATOM 1229 C C . ALA A 1 159 ? 15.025 10.265 26.592 1.00 51.44 159 ALA A C 1
ATOM 1231 O O . ALA A 1 159 ? 16.188 10.443 26.241 1.00 51.44 159 ALA A O 1
ATOM 1232 N N . ASP A 1 160 ? 14.606 9.151 27.172 1.00 53.38 160 ASP A N 1
ATOM 1233 C CA . ASP A 1 160 ? 15.326 7.965 27.611 1.00 53.38 160 ASP A CA 1
ATOM 1234 C C . ASP A 1 160 ? 15.216 6.781 26.630 1.00 53.38 160 ASP A C 1
ATOM 1236 O O . ASP A 1 160 ? 15.767 5.713 26.885 1.00 53.38 160 ASP A O 1
ATOM 1240 N N . GLY A 1 161 ? 14.550 6.951 25.479 1.00 51.94 161 GLY A N 1
ATOM 1241 C CA . GLY A 1 161 ? 14.417 5.889 24.471 1.00 51.94 161 GLY A CA 1
ATOM 1242 C C . GLY A 1 161 ? 13.448 4.766 24.864 1.00 51.94 161 GLY A C 1
ATOM 1243 O O . GLY A 1 161 ? 13.450 3.715 24.222 1.00 51.94 161 GLY A O 1
ATOM 1244 N N . GLY A 1 162 ? 12.631 4.989 25.898 1.00 57.47 162 GLY A N 1
ATOM 1245 C CA . GLY A 1 162 ? 11.565 4.092 26.339 1.00 57.47 162 GLY A CA 1
ATOM 1246 C C . GLY A 1 162 ? 10.270 4.175 25.514 1.00 57.47 162 GLY A C 1
ATOM 1247 O O . GLY A 1 162 ? 10.038 5.142 24.801 1.00 57.47 162 GLY A O 1
ATOM 1248 N N . GLU A 1 163 ? 9.486 3.098 25.639 1.00 55.41 163 GLU A N 1
ATOM 1249 C CA . GLU A 1 163 ? 8.136 2.715 25.169 1.00 55.41 163 GLU A CA 1
ATOM 1250 C C . GLU A 1 163 ? 7.546 3.133 23.800 1.00 55.41 163 GLU A C 1
ATOM 1252 O O . GLU A 1 163 ? 7.577 4.262 23.318 1.00 55.41 163 GLU A O 1
ATOM 1257 N N . VAL A 1 164 ? 6.911 2.116 23.208 1.00 57.28 164 VAL A N 1
ATOM 1258 C CA . VAL A 1 164 ? 6.132 2.077 21.969 1.00 57.28 164 VAL A CA 1
ATOM 1259 C C . VAL A 1 164 ? 5.163 3.255 21.847 1.00 57.28 164 VAL A C 1
ATOM 1261 O O . VAL A 1 164 ? 4.260 3.417 22.664 1.00 57.28 164 VAL A O 1
ATOM 1264 N N . LEU A 1 165 ? 5.287 4.026 20.764 1.00 65.38 165 LEU A N 1
ATOM 1265 C CA . LEU A 1 165 ? 4.347 5.103 20.465 1.00 65.38 165 LEU A CA 1
ATOM 1266 C C . LEU A 1 165 ? 2.994 4.509 20.062 1.00 65.38 165 LEU A C 1
ATOM 1268 O O . LEU A 1 165 ? 2.900 3.752 19.093 1.00 65.38 165 LEU A O 1
ATOM 1272 N N . GLU A 1 166 ? 1.932 4.871 20.776 1.00 76.94 166 GLU A N 1
ATOM 1273 C CA . GLU A 1 166 ? 0.575 4.621 20.306 1.00 76.94 166 GLU A CA 1
ATOM 1274 C C . GLU A 1 166 ? 0.252 5.565 19.149 1.00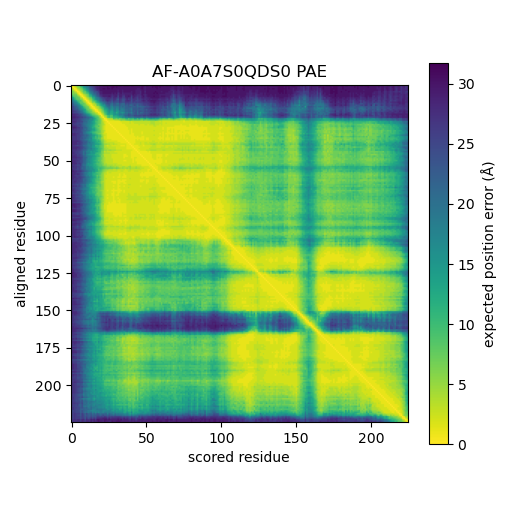 76.94 166 GLU A C 1
ATOM 1276 O O . GLU A 1 166 ? 0.476 6.778 19.196 1.00 76.94 166 GLU A O 1
ATOM 1281 N N . GLY A 1 167 ? -0.304 5.009 18.085 1.00 85.88 167 GLY A N 1
ATOM 1282 C CA . GLY A 1 167 ? -0.756 5.796 16.956 1.00 85.88 167 GLY A CA 1
ATOM 1283 C C . GLY A 1 167 ? -1.932 5.150 16.265 1.00 85.88 167 GLY A C 1
ATOM 1284 O O . GLY A 1 167 ? -2.736 4.444 16.875 1.00 85.88 167 GLY A O 1
ATOM 1285 N N . ALA A 1 168 ? -2.046 5.442 14.980 1.00 90.06 168 ALA A N 1
ATOM 1286 C CA . ALA A 1 168 ? -3.111 4.913 14.159 1.00 90.06 168 ALA A CA 1
ATOM 1287 C C . ALA A 1 168 ? -2.597 4.535 12.779 1.00 90.06 168 ALA A C 1
ATOM 1289 O O . ALA A 1 168 ? -1.634 5.126 12.273 1.00 90.06 168 ALA A O 1
ATOM 1290 N N . VAL A 1 169 ? -3.281 3.582 12.160 1.00 92.38 169 VAL A N 1
ATOM 1291 C CA . VAL A 1 169 ? -2.971 3.091 10.819 1.00 92.38 169 VAL A CA 1
ATOM 1292 C C . VAL A 1 169 ? -4.209 3.131 9.935 1.00 92.38 169 VAL A C 1
ATOM 1294 O O . VAL A 1 169 ? -5.335 2.976 10.405 1.00 92.38 169 VAL A O 1
ATOM 1297 N N . PHE A 1 170 ? -3.990 3.332 8.643 1.00 93.94 170 PHE A N 1
ATOM 1298 C CA . PHE A 1 170 ? -4.934 2.957 7.606 1.00 93.94 170 PHE A CA 1
ATOM 1299 C C . PHE A 1 170 ? -4.599 1.551 7.129 1.00 93.94 170 PHE A C 1
ATOM 1301 O O . PHE A 1 170 ? -3.428 1.238 6.909 1.00 93.94 170 PHE A O 1
ATOM 1308 N N . VAL A 1 171 ? -5.625 0.734 6.955 1.00 95.12 171 VAL A N 1
ATOM 1309 C CA . VAL A 1 171 ? -5.511 -0.624 6.434 1.00 95.12 171 VAL A CA 1
ATOM 1310 C C . VAL A 1 171 ? -6.384 -0.710 5.201 1.00 95.12 171 VAL A C 1
ATOM 1312 O O . VAL A 1 171 ? -7.580 -0.439 5.266 1.00 95.12 171 VAL A O 1
ATOM 1315 N N . GLU A 1 172 ? -5.774 -1.045 4.078 1.00 94.62 172 GLU A N 1
ATOM 1316 C CA . GLU A 1 172 ? -6.461 -1.311 2.823 1.00 94.62 172 GLU A CA 1
ATOM 1317 C C . GLU A 1 172 ? -6.664 -2.826 2.741 1.00 94.62 172 GLU A C 1
ATOM 1319 O O . GLU A 1 172 ? -5.701 -3.590 2.843 1.00 94.62 172 GLU A O 1
ATOM 1324 N N . LEU A 1 173 ? -7.917 -3.261 2.641 1.00 95.75 173 LEU A N 1
ATOM 1325 C CA . LEU A 1 173 ? -8.306 -4.663 2.502 1.00 95.75 173 LEU A CA 1
ATOM 1326 C C . LEU A 1 173 ? -8.506 -4.996 1.024 1.00 95.75 173 LEU A C 1
ATOM 1328 O O . LEU A 1 173 ? -8.515 -4.101 0.179 1.00 95.75 173 LEU A O 1
ATOM 1332 N N . GLU A 1 174 ? -8.655 -6.277 0.697 1.00 91.44 174 GLU A N 1
ATOM 1333 C CA . GLU A 1 174 ? -8.849 -6.675 -0.700 1.00 91.44 174 GLU A CA 1
ATOM 1334 C C . GLU A 1 174 ? -10.170 -6.170 -1.281 1.00 91.44 174 GLU A C 1
ATOM 1336 O O . GLU A 1 174 ? -10.185 -5.711 -2.426 1.00 91.44 174 GLU A O 1
ATOM 1341 N N . THR A 1 175 ? -11.246 -6.186 -0.486 1.00 93.75 175 THR A N 1
ATOM 1342 C CA . THR A 1 175 ? -12.600 -5.847 -0.945 1.00 93.75 175 THR A CA 1
ATOM 1343 C C . THR A 1 175 ? -13.309 -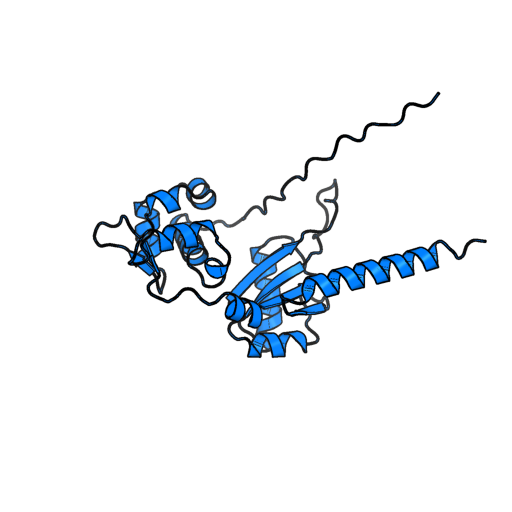4.818 -0.046 1.00 93.75 175 THR A C 1
ATOM 1345 O O . THR A 1 175 ? -13.023 -4.720 1.155 1.00 93.75 175 THR A O 1
ATOM 1348 N N . PRO A 1 176 ? -14.258 -4.030 -0.589 1.00 95.62 176 PRO A N 1
ATOM 1349 C CA . PRO A 1 176 ? -15.139 -3.176 0.214 1.00 95.62 176 PRO A CA 1
ATOM 1350 C C . PRO A 1 176 ? -15.974 -3.956 1.242 1.00 95.62 176 PRO A C 1
ATOM 1352 O O . PRO A 1 176 ? -16.226 -3.466 2.345 1.00 95.62 176 PRO A O 1
ATOM 1355 N N . GLU A 1 177 ? -16.374 -5.184 0.917 1.00 97.00 177 GLU A N 1
ATOM 1356 C CA . GLU A 1 177 ? -17.120 -6.081 1.800 1.00 97.00 177 GLU A CA 1
ATOM 1357 C C . GLU A 1 177 ? -16.290 -6.462 3.029 1.00 97.00 177 GLU A C 1
ATOM 1359 O O . GLU A 1 177 ? -16.797 -6.434 4.155 1.00 97.00 177 GLU A O 1
ATOM 1364 N N . ASP A 1 178 ? -14.998 -6.734 2.837 1.00 97.44 178 ASP A N 1
ATOM 1365 C CA . ASP A 1 178 ? -14.053 -6.992 3.922 1.00 97.44 178 ASP A CA 1
ATOM 1366 C C . ASP A 1 178 ? -13.906 -5.775 4.839 1.00 97.44 178 ASP A C 1
ATOM 1368 O O . ASP A 1 178 ? -13.902 -5.921 6.063 1.00 97.44 178 ASP A O 1
ATOM 1372 N N . ALA A 1 179 ? -13.861 -4.560 4.284 1.00 97.56 179 ALA A N 1
ATOM 1373 C CA . ALA A 1 179 ? -13.857 -3.328 5.075 1.00 97.56 179 ALA A CA 1
ATOM 1374 C C . ALA A 1 179 ? -15.153 -3.150 5.872 1.00 97.56 179 ALA A C 1
ATOM 1376 O O . ALA A 1 179 ? -15.110 -2.860 7.072 1.00 97.56 179 ALA A O 1
ATOM 1377 N N . ALA A 1 180 ? -16.305 -3.401 5.249 1.00 97.50 180 ALA A N 1
ATOM 1378 C CA . ALA A 1 180 ? -17.607 -3.351 5.907 1.00 97.50 180 ALA A CA 1
ATOM 1379 C C . ALA A 1 180 ? -17.766 -4.420 7.002 1.00 97.50 180 ALA A C 1
ATOM 1381 O O . ALA A 1 180 ? -18.462 -4.189 7.997 1.00 97.50 180 ALA A O 1
ATOM 1382 N N . LYS A 1 181 ? -17.123 -5.581 6.845 1.00 97.81 181 LYS A N 1
ATOM 1383 C CA . LYS A 1 181 ? -17.030 -6.620 7.875 1.00 97.81 181 LYS A CA 1
ATOM 1384 C C . LYS A 1 181 ? -16.098 -6.186 9.005 1.00 97.81 181 LYS A C 1
ATOM 1386 O O . LYS A 1 181 ? -16.485 -6.276 10.166 1.00 97.81 181 LYS A O 1
ATOM 1391 N N . CYS A 1 182 ? -14.917 -5.667 8.673 1.00 97.94 182 CYS A N 1
ATOM 1392 C CA . CYS A 1 182 ? -13.883 -5.262 9.623 1.00 97.94 182 CYS A CA 1
ATOM 1393 C C . CYS A 1 182 ? -14.392 -4.245 10.654 1.00 97.94 182 CYS A C 1
ATOM 1395 O O . CYS A 1 182 ? -14.194 -4.436 11.851 1.00 97.94 182 CYS A O 1
ATOM 1397 N N . ILE A 1 183 ? -15.136 -3.220 10.219 1.00 97.50 183 ILE A N 1
ATOM 1398 C CA . ILE A 1 183 ? -15.673 -2.181 11.122 1.00 97.50 183 ILE A CA 1
ATOM 1399 C C . ILE A 1 183 ? -16.678 -2.705 12.164 1.00 97.50 183 ILE A C 1
ATOM 1401 O O . ILE A 1 183 ? -17.009 -1.989 13.104 1.00 97.50 183 ILE A O 1
ATOM 1405 N N . LYS A 1 184 ? -17.189 -3.931 12.002 1.00 97.00 184 LYS A N 1
ATOM 1406 C CA . LYS A 1 184 ? -18.148 -4.561 12.925 1.00 97.00 184 LYS A CA 1
ATOM 1407 C C . LYS A 1 184 ? -17.469 -5.501 13.925 1.00 97.00 184 LYS A C 1
ATOM 1409 O O . LYS A 1 184 ? -18.137 -6.005 14.824 1.00 97.00 184 LYS A O 1
ATOM 1414 N N . LEU A 1 185 ? -16.175 -5.776 13.757 1.00 95.06 185 LEU A N 1
ATOM 1415 C CA . LEU A 1 185 ? -15.451 -6.724 14.594 1.00 95.06 185 LEU A CA 1
ATOM 1416 C C . LEU A 1 185 ? -14.991 -6.074 15.906 1.00 95.06 185 LEU A C 1
ATOM 1418 O O . LEU A 1 185 ? -14.515 -4.936 15.898 1.00 95.06 185 LEU A O 1
ATOM 1422 N N . PRO A 1 186 ? -15.038 -6.803 17.034 1.00 94.00 186 PRO A N 1
ATOM 1423 C CA . PRO A 1 186 ? -14.337 -6.418 18.252 1.00 94.00 186 PRO A CA 1
ATOM 1424 C C . PRO A 1 186 ? -12.841 -6.743 18.104 1.00 94.00 186 PRO A C 1
ATOM 1426 O O . PRO A 1 186 ? -12.332 -7.665 18.732 1.00 94.00 186 PRO A O 1
ATOM 1429 N N . LEU A 1 187 ? -12.158 -6.027 17.210 1.00 96.00 187 LEU A N 1
ATOM 1430 C CA . LEU A 1 187 ? -10.783 -6.330 16.826 1.00 96.00 187 LEU A CA 1
ATOM 1431 C C . LEU A 1 187 ? -9.795 -5.995 17.953 1.00 96.00 187 LEU A C 1
ATOM 1433 O O . LEU A 1 187 ? -9.861 -4.921 18.560 1.00 96.00 187 LEU A O 1
ATOM 1437 N N . GLU A 1 188 ? -8.837 -6.893 18.172 1.00 95.69 188 GLU A N 1
ATOM 1438 C CA . GLU A 1 188 ? -7.692 -6.674 19.051 1.00 95.69 188 GLU A CA 1
ATOM 1439 C C . GLU A 1 188 ? -6.387 -6.813 18.269 1.00 95.69 188 GLU A C 1
ATOM 1441 O O . GLU A 1 188 ? -6.203 -7.762 17.512 1.00 95.69 188 GLU A O 1
ATOM 1446 N N . VAL A 1 189 ? -5.469 -5.869 18.464 1.00 93.38 189 VAL A N 1
ATOM 1447 C CA . VAL A 1 189 ? -4.120 -5.890 17.887 1.00 93.38 189 VAL A CA 1
ATOM 1448 C C . VAL A 1 189 ? -3.126 -5.885 19.044 1.00 93.38 189 VAL A C 1
ATOM 1450 O O . VAL A 1 189 ? -3.192 -5.013 19.909 1.00 93.38 189 VAL A O 1
ATOM 1453 N N . ASP A 1 190 ? -2.236 -6.879 19.095 1.00 90.81 190 ASP A N 1
ATOM 1454 C CA . ASP A 1 190 ? -1.275 -7.087 20.193 1.00 90.81 190 ASP A CA 1
ATOM 1455 C C . ASP A 1 190 ? -1.924 -7.077 21.595 1.00 90.81 190 ASP A C 1
ATOM 1457 O O . ASP A 1 190 ? -1.431 -6.436 22.531 1.00 90.81 190 ASP A O 1
ATOM 1461 N N . GLY A 1 191 ? -3.076 -7.744 21.727 1.00 89.00 191 GLY A N 1
ATOM 1462 C CA . GLY A 1 191 ? -3.833 -7.833 22.982 1.00 89.00 191 GLY A CA 1
ATOM 1463 C C . GLY A 1 191 ? -4.480 -6.517 23.423 1.00 89.00 191 GLY A C 1
ATOM 1464 O O . GLY A 1 191 ? -4.796 -6.344 24.599 1.00 89.00 191 GLY A O 1
ATOM 1465 N N . ARG A 1 192 ? -4.635 -5.551 22.510 1.00 89.31 192 ARG A N 1
ATOM 1466 C CA . ARG A 1 192 ? -5.329 -4.288 22.770 1.00 89.31 192 ARG A CA 1
ATOM 1467 C C . ARG A 1 192 ? -6.494 -4.114 21.821 1.00 89.31 192 ARG A C 1
ATOM 1469 O O . ARG A 1 192 ? -6.331 -4.170 20.605 1.00 89.31 192 ARG A O 1
ATOM 1476 N N . ARG A 1 193 ? -7.657 -3.818 22.389 1.00 94.62 193 ARG A N 1
ATOM 1477 C CA . ARG A 1 193 ? -8.850 -3.483 21.620 1.00 94.62 193 ARG A CA 1
ATOM 1478 C C . ARG A 1 193 ? -8.629 -2.216 20.802 1.00 94.62 193 ARG A C 1
ATOM 1480 O O . ARG A 1 193 ? -8.215 -1.190 21.342 1.00 94.62 193 ARG A O 1
ATOM 1487 N N . VAL A 1 194 ? -8.948 -2.290 19.513 1.00 94.00 194 VAL A N 1
ATOM 1488 C CA . VAL A 1 194 ? -8.853 -1.158 18.593 1.00 94.00 194 VAL A CA 1
ATOM 1489 C C . VAL A 1 194 ? -10.237 -0.678 18.180 1.00 94.00 194 VAL A C 1
ATOM 1491 O O . VAL A 1 194 ? -11.162 -1.456 17.957 1.00 94.00 194 VAL A O 1
ATOM 1494 N N . VAL A 1 195 ? -10.375 0.635 18.067 1.00 93.62 195 VAL A N 1
ATOM 1495 C CA . VAL A 1 195 ? -11.480 1.275 17.368 1.00 93.62 195 VAL A CA 1
ATOM 1496 C C . VAL A 1 195 ? -11.203 1.173 15.876 1.00 93.62 195 VAL A C 1
ATOM 1498 O O . VAL A 1 195 ? -10.127 1.555 15.406 1.00 93.62 195 VAL A O 1
ATOM 1501 N N . VAL A 1 196 ? -12.193 0.672 15.142 1.00 96.38 196 VAL A N 1
ATOM 1502 C CA . VAL A 1 196 ? -12.162 0.540 13.687 1.00 96.38 196 VAL A CA 1
ATOM 1503 C C . VAL A 1 196 ? -13.250 1.432 13.0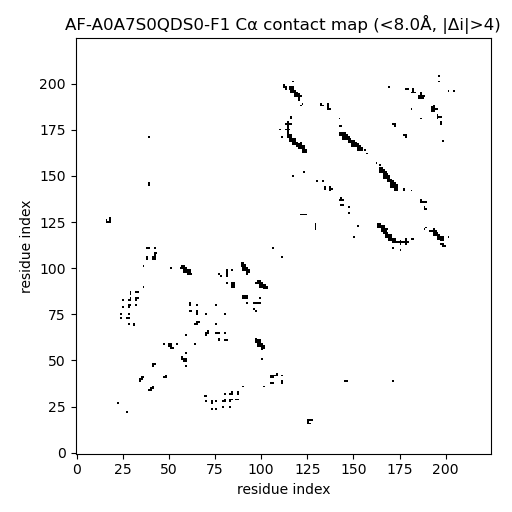98 1.00 96.38 196 VAL A C 1
ATOM 1505 O O . VAL A 1 196 ? -14.396 1.398 13.538 1.00 96.38 196 VAL A O 1
ATOM 1508 N N . CYS A 1 197 ? -12.912 2.234 12.093 1.00 96.44 197 CYS A N 1
ATOM 1509 C CA . CYS A 1 197 ? -13.902 2.952 11.286 1.00 96.44 197 CYS A CA 1
ATOM 1510 C C . CYS A 1 197 ? -13.480 2.975 9.816 1.00 96.44 197 CYS A C 1
ATOM 1512 O O . CYS A 1 197 ? -12.335 2.662 9.492 1.00 96.44 197 CYS A O 1
ATOM 1514 N N . MET A 1 198 ? -14.384 3.350 8.912 1.00 97.44 198 MET A N 1
ATOM 1515 C CA . MET A 1 198 ? -14.010 3.540 7.511 1.00 97.44 198 MET A CA 1
ATOM 1516 C C . MET A 1 198 ? -12.996 4.680 7.373 1.00 97.44 198 MET A C 1
ATOM 1518 O O . MET A 1 198 ? -13.072 5.697 8.070 1.00 97.44 198 MET A O 1
ATOM 1522 N N . LYS A 1 199 ? -12.070 4.559 6.415 1.00 94.56 199 LYS A N 1
ATOM 1523 C CA . LYS A 1 199 ? -11.043 5.582 6.155 1.00 94.56 199 LYS A CA 1
ATOM 1524 C C . LYS A 1 199 ? -11.633 6.945 5.808 1.00 94.56 199 LYS A C 1
ATOM 1526 O O . LYS A 1 199 ? -10.973 7.943 6.052 1.00 94.56 199 LYS A 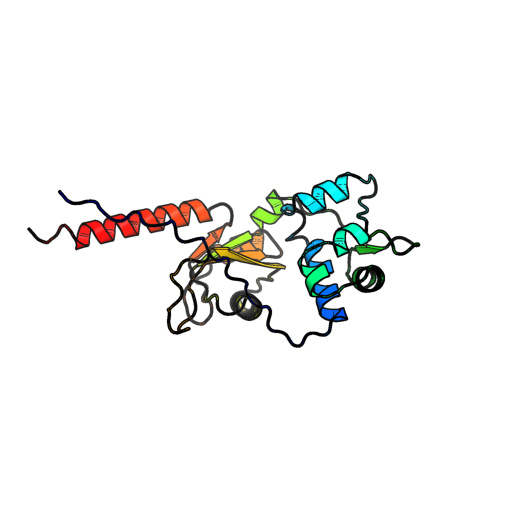O 1
ATOM 1531 N N . ARG A 1 200 ? -12.855 7.037 5.281 1.00 93.69 200 ARG A N 1
ATOM 1532 C CA . ARG A 1 200 ? -13.527 8.330 5.045 1.00 93.69 200 ARG A CA 1
ATOM 1533 C C . ARG A 1 200 ? -13.971 9.033 6.340 1.00 93.69 200 ARG A C 1
ATOM 1535 O O . ARG A 1 200 ? -13.985 10.261 6.391 1.00 93.69 200 ARG A O 1
ATOM 1542 N N . ASP A 1 201 ? -14.228 8.270 7.403 1.00 94.56 201 ASP A N 1
ATOM 1543 C CA . ASP A 1 201 ? -14.859 8.753 8.638 1.00 94.56 201 ASP A CA 1
ATOM 1544 C C . ASP A 1 201 ? -13.846 9.076 9.755 1.00 94.56 201 ASP A C 1
ATOM 1546 O O . ASP A 1 201 ? -14.179 9.753 10.731 1.00 94.56 201 ASP A O 1
ATOM 1550 N N . TRP A 1 202 ? -12.5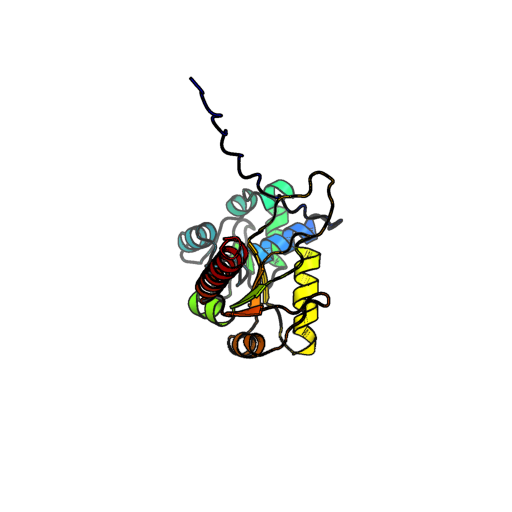72 8.685 9.605 1.00 92.25 202 TRP A N 1
ATOM 1551 C CA . TRP A 1 202 ? -11.546 8.823 10.656 1.00 92.25 202 TRP A CA 1
ATOM 1552 C C . TRP A 1 202 ? -11.383 10.247 11.211 1.00 92.25 202 TRP A C 1
ATOM 1554 O O . TRP A 1 202 ? -11.159 10.433 12.406 1.00 92.25 202 TRP A O 1
ATOM 1564 N N . ARG A 1 203 ? -11.519 11.282 10.365 1.00 88.31 203 ARG A N 1
ATOM 1565 C CA . ARG A 1 203 ? -11.413 12.684 10.809 1.00 88.31 203 ARG A CA 1
ATOM 1566 C C . ARG A 1 203 ? -12.555 13.065 11.739 1.00 88.31 203 ARG A C 1
ATOM 1568 O O . ARG A 1 203 ? -12.373 13.912 12.608 1.00 88.31 203 ARG A O 1
ATOM 1575 N N . GLN A 1 204 ? -13.743 12.511 11.513 1.00 90.38 204 GLN A N 1
ATOM 1576 C CA . GLN A 1 204 ? -14.886 12.744 12.383 1.00 90.38 204 GLN A CA 1
ATOM 1577 C C . GLN A 1 204 ? -14.675 12.048 13.722 1.00 90.38 204 GLN A C 1
ATOM 1579 O O . GLN A 1 204 ? -14.851 12.702 14.747 1.00 90.38 204 GLN A O 1
ATOM 1584 N N . LEU A 1 205 ? -14.209 10.795 13.705 1.00 88.19 205 LEU A N 1
ATOM 1585 C CA . LEU A 1 205 ? -13.845 10.057 14.914 1.00 88.19 205 LEU A CA 1
ATOM 1586 C C . LEU A 1 205 ? -12.826 10.838 15.759 1.00 88.19 205 LEU A C 1
ATOM 1588 O O . LEU A 1 205 ? -13.099 11.133 16.917 1.00 88.19 205 LEU A O 1
ATOM 1592 N N . GLU A 1 206 ? -11.710 11.285 15.169 1.00 85.25 206 GLU A N 1
ATOM 1593 C CA . GLU A 1 206 ? -10.692 12.058 15.900 1.00 85.25 206 GLU A CA 1
ATOM 1594 C C . GLU A 1 206 ? -11.239 13.361 16.508 1.00 85.25 206 GLU A C 1
ATOM 1596 O O . GLU A 1 206 ? -10.805 13.775 17.584 1.00 85.25 206 GLU A O 1
ATOM 1601 N N . ARG A 1 207 ? -12.160 14.045 15.814 1.00 86.94 207 ARG A N 1
ATOM 1602 C CA . ARG A 1 207 ? -12.782 15.278 16.322 1.00 86.94 207 ARG A CA 1
ATOM 1603 C C . ARG A 1 207 ? -13.703 15.008 17.507 1.00 86.94 207 ARG A C 1
ATOM 1605 O O . ARG A 1 207 ? -13.745 15.830 18.420 1.00 86.94 207 ARG A O 1
ATOM 1612 N N . LEU A 1 208 ? -14.449 13.906 17.472 1.00 87.69 208 LEU A N 1
ATOM 1613 C CA . LEU A 1 208 ? -15.325 13.498 18.569 1.00 87.69 208 LEU A CA 1
ATOM 1614 C C . LEU A 1 208 ? -14.496 13.102 19.793 1.00 87.69 208 LEU A C 1
ATOM 1616 O O . LEU A 1 208 ? -14.686 13.691 20.849 1.00 87.69 208 LEU A O 1
ATOM 1620 N N . GLU A 1 209 ? -13.480 12.253 19.615 1.00 85.00 209 GLU A N 1
ATOM 1621 C CA . GLU A 1 209 ? -12.549 11.872 20.690 1.00 85.00 209 GLU A CA 1
ATOM 1622 C C . GLU A 1 209 ? -11.890 13.091 21.353 1.00 85.00 209 GLU A C 1
ATOM 1624 O O . GLU A 1 209 ? -11.743 13.147 22.573 1.00 85.00 209 GLU A O 1
ATOM 1629 N N . HIS A 1 210 ? -11.477 14.083 20.556 1.00 81.38 210 HIS A N 1
ATOM 1630 C CA . HIS A 1 210 ? -10.899 15.316 21.089 1.00 81.38 210 HIS A CA 1
ATOM 1631 C C . HIS A 1 210 ? -11.906 16.091 21.941 1.00 81.38 210 HIS A C 1
ATOM 1633 O O . HIS A 1 210 ? -11.578 16.517 23.045 1.00 81.38 210 HIS A O 1
ATOM 1639 N N . ARG A 1 211 ? -13.131 16.259 21.433 1.00 85.56 211 ARG A N 1
ATOM 1640 C CA . ARG A 1 211 ? -14.207 16.972 22.126 1.00 85.56 211 ARG A CA 1
ATOM 1641 C C . ARG A 1 211 ? -14.581 16.289 23.440 1.00 85.56 211 ARG A C 1
ATOM 1643 O O . ARG A 1 211 ? -14.802 16.980 24.430 1.00 85.56 211 ARG A O 1
ATOM 1650 N N . ASP A 1 212 ? -14.655 14.964 23.451 1.00 85.12 212 ASP A N 1
ATOM 1651 C CA . ASP A 1 212 ? -15.006 14.203 24.650 1.00 85.12 212 ASP A CA 1
ATOM 1652 C C . ASP A 1 212 ? -13.897 14.305 25.702 1.00 85.12 212 ASP A C 1
ATOM 1654 O O . ASP A 1 212 ? -14.178 14.644 26.849 1.00 85.12 212 ASP A O 1
ATOM 1658 N N . ARG A 1 213 ? -12.626 14.209 25.291 1.00 83.12 213 ARG A N 1
ATOM 1659 C CA . ARG A 1 213 ? -11.481 14.454 26.182 1.00 83.12 213 ARG A CA 1
ATOM 1660 C C . ARG A 1 213 ? -11.468 15.873 26.761 1.00 83.12 213 ARG A C 1
ATOM 1662 O O . ARG A 1 213 ? -11.112 16.065 27.921 1.00 83.12 213 ARG A O 1
ATOM 1669 N N . GLU A 1 214 ? -11.833 16.886 25.975 1.00 83.44 214 GLU A N 1
ATOM 1670 C CA . GLU A 1 214 ? -11.957 18.264 26.472 1.00 83.44 214 GLU A CA 1
ATOM 1671 C C . GLU A 1 214 ? -13.076 18.406 27.508 1.00 83.44 214 GLU A C 1
ATOM 1673 O O . GLU A 1 214 ? -12.907 19.128 28.491 1.00 83.44 214 GLU A O 1
ATOM 1678 N N . ARG A 1 215 ? -14.208 17.723 27.305 1.00 87.94 215 ARG A N 1
ATOM 1679 C CA . ARG A 1 215 ? -15.324 17.701 28.261 1.00 87.94 215 ARG A CA 1
ATOM 1680 C C . ARG A 1 215 ? -14.925 17.015 29.564 1.00 87.94 215 ARG A C 1
ATOM 1682 O O . ARG A 1 215 ? -15.153 17.589 30.623 1.00 87.94 215 ARG A O 1
ATOM 1689 N N . GLU A 1 216 ? -14.285 15.852 29.484 1.00 85.06 216 GLU A N 1
ATOM 1690 C CA . GLU A 1 216 ? -13.774 15.114 30.646 1.00 85.06 216 GLU A CA 1
ATOM 1691 C C . GLU A 1 216 ? -12.744 15.932 31.432 1.00 85.06 216 GLU A C 1
ATOM 1693 O O . GLU A 1 216 ? -12.838 16.046 32.653 1.00 85.06 216 GLU A O 1
ATOM 1698 N N . ASN A 1 217 ? -11.794 16.570 30.740 1.00 81.56 217 ASN A N 1
ATOM 1699 C CA . ASN A 1 217 ? -10.802 17.424 31.390 1.00 81.56 217 ASN A CA 1
ATOM 1700 C C . ASN A 1 217 ? -11.452 18.614 32.104 1.00 81.56 217 ASN A C 1
ATOM 1702 O O . ASN A 1 217 ? -11.091 18.886 33.245 1.00 81.56 217 ASN A O 1
ATOM 1706 N N . LYS A 1 218 ? -12.422 19.289 31.469 1.00 85.75 218 LYS A N 1
ATOM 1707 C CA . LYS A 1 218 ? -13.166 20.395 32.095 1.00 85.75 218 LYS A CA 1
ATOM 1708 C C . LYS A 1 218 ? -13.963 19.940 33.315 1.00 85.75 218 LYS A C 1
ATOM 1710 O O . LYS A 1 218 ? -13.954 20.642 34.317 1.00 85.75 218 LYS A O 1
ATOM 1715 N N . ALA A 1 219 ? -14.613 18.777 33.247 1.00 86.50 219 ALA A N 1
ATOM 1716 C CA . ALA A 1 219 ? -15.335 18.207 34.383 1.00 86.50 219 ALA A CA 1
ATOM 1717 C C . ALA A 1 219 ? -14.397 17.893 35.560 1.00 86.50 219 ALA A C 1
ATOM 1719 O O . ALA A 1 219 ? -14.772 18.085 36.710 1.00 86.50 219 ALA A O 1
ATOM 1720 N N . ARG A 1 220 ? -13.161 17.462 35.277 1.00 81.81 220 ARG A N 1
ATOM 1721 C CA . ARG A 1 220 ? -12.154 17.170 36.305 1.00 81.81 220 ARG A CA 1
ATOM 1722 C C . ARG A 1 220 ? -11.545 18.424 36.940 1.00 81.81 220 ARG A C 1
ATOM 1724 O O . ARG A 1 220 ? -11.226 18.388 38.117 1.00 81.81 220 ARG A O 1
ATOM 1731 N N . THR A 1 221 ? -11.351 19.504 36.179 1.00 80.44 221 THR A N 1
ATOM 1732 C CA . THR A 1 221 ? -10.730 20.750 36.679 1.00 80.44 221 THR A CA 1
ATOM 1733 C C . THR A 1 221 ? -11.731 21.783 37.195 1.00 80.44 221 THR A C 1
ATOM 1735 O O . THR A 1 221 ? -11.316 22.768 37.784 1.00 80.44 221 THR A O 1
ATOM 1738 N N . GLY A 1 222 ? -13.026 21.616 36.919 1.00 61.34 222 GLY A N 1
ATOM 1739 C CA . GLY A 1 222 ? -14.095 22.529 37.345 1.00 61.34 222 GLY A CA 1
ATOM 1740 C C . GLY A 1 222 ? -14.868 22.066 38.583 1.00 61.34 222 GLY A C 1
ATOM 1741 O O . GLY A 1 222 ? -15.968 22.556 38.803 1.00 61.34 222 GLY A O 1
ATOM 1742 N N . GLY A 1 223 ? -14.348 21.081 39.324 1.00 54.72 223 GLY A N 1
ATOM 1743 C CA . GLY A 1 223 ? -14.942 20.552 40.560 1.00 54.72 223 GLY A CA 1
ATOM 1744 C C . GLY A 1 223 ? -14.220 20.974 41.846 1.00 54.72 223 GLY A C 1
ATOM 1745 O O . GLY A 1 223 ? -14.519 20.423 42.899 1.00 54.72 223 GLY A O 1
ATOM 1746 N N . GLU A 1 224 ? -13.263 21.900 41.761 1.00 50.22 224 GLU A N 1
ATOM 1747 C CA . GLU A 1 224 ? -12.619 22.542 42.913 1.00 50.22 224 GLU A CA 1
ATOM 1748 C C . GLU A 1 224 ? -13.133 23.986 43.009 1.00 50.22 224 GLU A C 1
ATOM 1750 O O . GLU A 1 224 ? -12.514 24.890 42.456 1.00 50.22 224 GLU A O 1
ATOM 1755 N N . ASP A 1 225 ? -14.279 24.177 43.665 1.00 44.44 225 ASP A N 1
ATOM 1756 C CA . ASP A 1 225 ? -14.758 25.462 44.201 1.00 44.44 225 ASP A CA 1
ATOM 1757 C C . ASP A 1 225 ? -15.319 25.230 45.615 1.00 44.44 225 ASP A C 1
ATOM 1759 O O . ASP A 1 225 ? -16.067 24.237 45.800 1.00 44.44 225 ASP A O 1
#

Radius of gyration: 21.57 Å; Cα contacts (8 Å, |Δi|>4): 305; chains: 1; bounding box: 40×60×69 Å

Mean predicted aligned error: 10.32 Å